Protein AF-A0A943JL89-F1 (afdb_monomer_lite)

Structure (mmCIF, N/CA/C/O backbone):
data_AF-A0A943JL89-F1
#
_entry.id   AF-A0A943JL89-F1
#
loop_
_atom_site.group_PDB
_atom_site.id
_atom_site.type_symbol
_atom_site.label_atom_id
_atom_site.label_alt_id
_atom_site.label_comp_id
_atom_site.label_asym_id
_atom_site.label_entity_id
_atom_site.label_seq_id
_atom_site.pdbx_PDB_ins_code
_atom_site.Cartn_x
_atom_site.Cartn_y
_atom_site.Cartn_z
_atom_site.occupancy
_atom_site.B_iso_or_equiv
_atom_site.auth_seq_id
_atom_site.auth_comp_id
_atom_site.auth_asym_id
_atom_site.auth_atom_id
_atom_site.pdbx_PDB_model_num
ATOM 1 N N . MET A 1 1 ? 61.851 -51.205 -19.081 1.00 58.50 1 MET A N 1
ATOM 2 C CA . MET A 1 1 ? 62.042 -50.022 -18.207 1.00 58.50 1 MET A CA 1
ATOM 3 C C . MET A 1 1 ? 62.290 -50.490 -16.774 1.00 58.50 1 MET A C 1
ATOM 5 O O . MET A 1 1 ? 61.425 -51.172 -16.232 1.00 58.50 1 MET A O 1
ATOM 9 N N . LYS A 1 2 ? 63.474 -50.222 -16.196 1.00 63.75 2 LYS A N 1
ATOM 10 C CA . LYS A 1 2 ? 63.835 -50.669 -14.831 1.00 63.75 2 LYS A CA 1
ATOM 11 C C . LYS A 1 2 ? 62.799 -50.135 -13.830 1.00 63.75 2 LYS A C 1
ATOM 13 O O . LYS A 1 2 ? 62.389 -48.986 -13.968 1.00 63.75 2 LYS A O 1
ATOM 18 N N . ARG A 1 3 ? 62.369 -50.942 -12.846 1.00 61.78 3 ARG A N 1
ATOM 19 C CA . ARG A 1 3 ? 61.332 -50.567 -11.853 1.00 61.78 3 ARG A CA 1
ATOM 20 C C . ARG A 1 3 ? 61.576 -49.180 -11.234 1.00 61.78 3 ARG A C 1
ATOM 22 O O . ARG A 1 3 ? 60.629 -48.414 -11.114 1.00 61.78 3 ARG A O 1
ATOM 29 N N . GLY A 1 4 ? 62.836 -48.817 -10.974 1.00 65.38 4 GLY A N 1
ATOM 30 C CA . GLY A 1 4 ? 63.207 -47.488 -10.468 1.00 65.38 4 GLY A CA 1
ATOM 31 C C . GLY A 1 4 ? 62.879 -46.319 -11.408 1.00 65.38 4 GLY A C 1
ATOM 32 O O . GLY A 1 4 ? 62.466 -45.269 -10.936 1.00 65.38 4 GLY A O 1
ATOM 33 N N . LEU A 1 5 ? 62.962 -46.502 -12.732 1.00 67.81 5 LEU A N 1
ATOM 34 C CA . LEU A 1 5 ? 62.632 -45.444 -13.698 1.00 67.81 5 LEU A CA 1
ATOM 35 C C . LEU A 1 5 ? 61.116 -45.203 -13.786 1.00 67.81 5 LEU A C 1
ATOM 37 O O . LEU A 1 5 ? 60.689 -44.078 -14.004 1.00 67.81 5 LEU A O 1
ATOM 41 N N . LYS A 1 6 ? 60.293 -46.242 -13.575 1.00 65.81 6 LYS A N 1
ATOM 42 C CA . LYS A 1 6 ? 58.827 -46.091 -13.508 1.00 65.81 6 LYS A CA 1
ATOM 43 C C . LYS A 1 6 ? 58.403 -45.307 -12.265 1.00 65.81 6 LYS A C 1
ATOM 45 O O . LYS A 1 6 ? 57.566 -44.422 -12.374 1.00 65.81 6 LYS A O 1
ATOM 50 N N . VAL A 1 7 ? 59.007 -45.608 -11.114 1.00 74.75 7 VAL A N 1
ATOM 51 C CA . VAL A 1 7 ? 58.730 -44.894 -9.857 1.00 74.75 7 VAL A CA 1
ATOM 52 C C . VAL A 1 7 ? 59.161 -43.431 -9.958 1.00 74.75 7 VAL A C 1
ATOM 54 O O . VAL A 1 7 ? 58.398 -42.552 -9.575 1.00 74.75 7 VAL A O 1
ATOM 57 N N . LEU A 1 8 ? 60.327 -43.157 -10.555 1.00 77.75 8 LEU A N 1
ATOM 58 C CA . LEU A 1 8 ? 60.812 -41.790 -10.747 1.00 77.75 8 LEU A CA 1
ATOM 59 C C . LEU A 1 8 ? 59.864 -40.953 -11.620 1.00 77.75 8 LEU A C 1
ATOM 61 O O . LEU A 1 8 ? 59.558 -39.821 -11.265 1.00 77.75 8 LEU A O 1
ATOM 65 N N . ILE A 1 9 ? 59.349 -41.516 -12.720 1.00 80.12 9 ILE A N 1
ATOM 66 C CA . ILE A 1 9 ? 58.394 -40.814 -13.593 1.00 80.12 9 ILE A CA 1
ATOM 67 C C . ILE A 1 9 ? 57.079 -40.527 -12.862 1.00 80.12 9 ILE A C 1
ATOM 69 O O . ILE A 1 9 ? 56.555 -39.426 -12.983 1.00 80.12 9 ILE A O 1
ATOM 73 N N . ILE A 1 10 ? 56.564 -41.474 -12.071 1.00 79.94 10 ILE A N 1
ATOM 74 C CA . ILE A 1 10 ? 55.322 -41.273 -11.307 1.00 79.94 10 ILE A CA 1
ATOM 75 C C . ILE A 1 10 ? 55.481 -40.129 -10.297 1.00 79.94 10 ILE A C 1
ATOM 77 O O . ILE A 1 10 ? 54.619 -39.258 -10.222 1.00 79.94 10 ILE A O 1
ATOM 81 N N . VAL A 1 11 ? 56.602 -40.084 -9.570 1.00 81.69 11 VAL A N 1
ATOM 82 C CA . VAL A 1 11 ? 56.889 -38.996 -8.618 1.00 81.69 11 VAL A CA 1
ATOM 83 C C . VAL A 1 11 ? 56.988 -37.645 -9.333 1.00 81.69 11 VAL A C 1
ATOM 85 O O . VAL A 1 11 ? 56.470 -36.645 -8.840 1.00 81.69 11 VAL A O 1
ATOM 88 N N . LEU A 1 12 ? 57.599 -37.616 -10.518 1.00 84.25 12 LEU A N 1
ATOM 89 C CA . LEU A 1 12 ? 57.770 -36.390 -11.297 1.00 84.25 12 LEU A CA 1
ATOM 90 C C . LEU A 1 12 ? 56.431 -35.860 -11.834 1.00 84.25 12 LEU A C 1
ATOM 92 O O . LEU A 1 12 ? 56.187 -34.659 -11.784 1.00 84.25 12 LEU A O 1
ATOM 96 N N . VAL A 1 13 ? 55.529 -36.749 -12.261 1.00 84.25 13 VAL A N 1
ATOM 97 C CA . VAL A 1 13 ? 54.167 -36.379 -12.680 1.00 84.25 13 VAL A CA 1
ATOM 98 C C . VAL A 1 13 ? 53.364 -35.810 -11.508 1.00 84.25 13 VAL A C 1
ATOM 100 O O . VAL A 1 13 ? 52.712 -34.782 -11.667 1.00 84.25 13 VAL A O 1
ATOM 103 N N . ILE A 1 14 ? 53.453 -36.417 -10.320 1.00 83.75 14 ILE A N 1
ATOM 104 C CA . ILE A 1 14 ? 52.762 -35.917 -9.120 1.00 83.75 14 ILE A CA 1
ATOM 105 C C . ILE A 1 14 ? 53.248 -34.507 -8.754 1.00 83.75 14 ILE A C 1
ATOM 107 O O . ILE A 1 14 ? 52.429 -33.639 -8.457 1.00 83.75 14 ILE A O 1
ATOM 111 N N . LEU A 1 15 ? 54.558 -34.250 -8.833 1.00 83.88 15 LEU A N 1
ATOM 112 C CA . LEU A 1 15 ? 55.123 -32.922 -8.569 1.00 83.88 15 LEU A CA 1
ATOM 113 C C . LEU A 1 15 ? 54.646 -31.865 -9.571 1.00 83.88 15 LEU A C 1
ATOM 115 O O . LEU A 1 15 ? 54.354 -30.740 -9.170 1.00 83.88 15 LEU A O 1
ATOM 119 N N . VAL A 1 16 ? 54.522 -32.220 -10.852 1.00 85.19 16 VAL A N 1
ATOM 120 C CA . VAL A 1 16 ? 53.995 -31.306 -11.879 1.00 85.19 16 VAL A CA 1
ATOM 121 C C . VAL A 1 16 ? 52.523 -30.985 -11.620 1.00 85.19 16 VAL A C 1
ATOM 123 O O . VAL A 1 16 ? 52.141 -29.819 -11.682 1.00 85.19 16 VAL A O 1
ATOM 126 N N . VAL A 1 17 ? 51.705 -31.980 -11.265 1.00 82.38 17 VAL A N 1
ATOM 127 C CA . VAL A 1 17 ? 50.284 -31.764 -10.938 1.00 82.38 17 VAL A CA 1
ATOM 128 C C . VAL A 1 17 ? 50.130 -30.857 -9.712 1.00 82.38 17 VAL A C 1
ATOM 130 O O . VAL A 1 17 ? 49.316 -29.936 -9.733 1.00 82.38 17 VAL A O 1
ATOM 133 N N . LEU A 1 18 ? 50.954 -31.049 -8.678 1.00 80.38 18 LEU A N 1
ATOM 134 C CA . LEU A 1 18 ? 50.988 -30.176 -7.498 1.00 80.38 18 LEU A CA 1
ATOM 135 C C . LEU A 1 18 ? 51.413 -28.742 -7.842 1.00 80.38 18 LEU A C 1
ATOM 137 O O . LEU A 1 18 ? 50.795 -27.795 -7.363 1.00 80.38 18 LEU A O 1
ATOM 141 N N . ALA A 1 19 ? 52.420 -28.564 -8.700 1.00 79.44 19 ALA A N 1
ATOM 142 C CA . ALA A 1 19 ? 52.865 -27.239 -9.129 1.00 79.44 19 ALA A CA 1
ATOM 143 C C . ALA A 1 19 ? 51.783 -26.493 -9.930 1.00 79.44 19 ALA A C 1
ATOM 145 O O . ALA A 1 19 ? 51.569 -25.301 -9.709 1.00 79.44 19 ALA A O 1
ATOM 146 N N . VAL A 1 20 ? 51.064 -27.193 -10.816 1.00 78.62 20 VAL A N 1
ATOM 147 C CA . VAL A 1 20 ? 49.938 -26.622 -11.574 1.00 78.62 20 VAL A CA 1
ATOM 148 C C . VAL A 1 20 ? 48.779 -26.261 -10.645 1.00 78.62 20 VAL A C 1
ATOM 150 O O . VAL A 1 20 ? 48.215 -25.181 -10.785 1.00 78.62 20 VAL A O 1
ATOM 153 N N . ALA A 1 21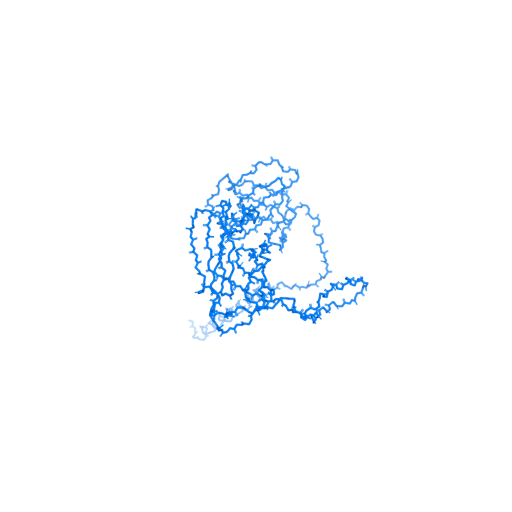 ? 48.460 -27.101 -9.655 1.00 75.12 21 ALA A N 1
ATOM 154 C CA . ALA A 1 21 ? 47.423 -26.798 -8.669 1.00 75.12 21 ALA A CA 1
ATOM 155 C C . ALA A 1 21 ? 47.764 -25.549 -7.834 1.00 75.12 21 ALA A C 1
ATOM 157 O O . ALA A 1 21 ? 46.906 -24.693 -7.646 1.00 75.12 21 ALA A O 1
ATOM 158 N N . ILE A 1 22 ? 49.021 -25.393 -7.399 1.00 76.62 22 ILE A N 1
ATOM 159 C CA . ILE A 1 22 ? 49.480 -24.197 -6.669 1.00 76.62 22 ILE A CA 1
ATOM 160 C C . ILE A 1 22 ? 49.404 -22.946 -7.557 1.00 76.62 22 ILE A C 1
ATOM 162 O O . ILE A 1 22 ? 48.970 -21.891 -7.094 1.00 76.62 22 ILE A O 1
ATOM 166 N N . LEU A 1 23 ? 49.794 -23.051 -8.832 1.00 72.75 23 LEU A N 1
ATOM 167 C CA . LEU A 1 23 ? 49.692 -21.946 -9.789 1.00 72.75 23 LEU A CA 1
ATOM 168 C C . LEU A 1 23 ? 48.239 -21.550 -10.067 1.00 72.75 23 LEU A C 1
ATOM 170 O O . LEU A 1 23 ? 47.957 -20.359 -10.133 1.00 72.75 23 LEU A O 1
ATOM 174 N N . LEU A 1 24 ? 47.323 -22.516 -10.181 1.00 70.75 24 LEU A N 1
ATOM 175 C CA . LEU A 1 24 ? 45.894 -22.251 -10.356 1.00 70.75 24 LEU A CA 1
ATOM 176 C C . LEU A 1 24 ? 45.286 -21.613 -9.109 1.00 70.75 24 LEU A C 1
ATOM 178 O O . LEU A 1 24 ? 44.602 -20.606 -9.240 1.00 70.75 24 LEU A O 1
ATOM 182 N N . VAL A 1 25 ? 45.586 -22.125 -7.909 1.00 71.12 25 VAL A N 1
ATOM 183 C CA . VAL A 1 25 ? 45.139 -21.497 -6.654 1.00 71.12 25 VAL A CA 1
ATOM 184 C C . VAL A 1 25 ? 45.627 -20.059 -6.599 1.00 71.12 25 VAL A C 1
ATOM 186 O O . VAL A 1 25 ? 44.814 -19.180 -6.370 1.00 71.12 25 VAL A O 1
ATOM 189 N N . LYS A 1 26 ? 46.906 -19.799 -6.904 1.00 65.88 26 LYS A N 1
ATOM 190 C CA . LYS A 1 26 ? 47.445 -18.436 -6.946 1.00 65.88 26 LYS A CA 1
ATOM 191 C C . LYS A 1 26 ? 46.770 -17.584 -8.028 1.00 65.88 26 LYS A C 1
ATOM 193 O O . LYS A 1 26 ? 46.459 -16.433 -7.765 1.00 65.88 26 LYS A O 1
ATOM 198 N N . HIS A 1 27 ? 46.503 -18.115 -9.220 1.00 63.34 27 HIS A N 1
ATOM 199 C CA . HIS A 1 27 ? 45.811 -17.370 -10.276 1.00 63.34 27 HIS A CA 1
ATOM 200 C C . HIS A 1 27 ? 44.364 -17.015 -9.890 1.00 63.34 27 HIS A C 1
ATOM 202 O O . HIS A 1 27 ? 43.919 -15.914 -10.191 1.00 63.34 27 HIS A O 1
ATOM 208 N N . PHE A 1 28 ? 43.664 -17.899 -9.170 1.00 55.75 28 PHE A N 1
ATOM 209 C CA . PHE A 1 28 ? 42.301 -17.650 -8.696 1.00 55.75 28 PHE A CA 1
ATOM 210 C C . PHE A 1 28 ? 42.232 -16.817 -7.405 1.00 55.75 28 PHE A C 1
ATOM 212 O O . PHE A 1 28 ? 41.279 -16.064 -7.248 1.00 55.75 28 PHE A O 1
ATOM 219 N N . THR A 1 29 ? 43.225 -16.878 -6.509 1.00 55.38 29 THR A N 1
ATOM 220 C CA . THR A 1 29 ? 43.270 -16.022 -5.304 1.00 5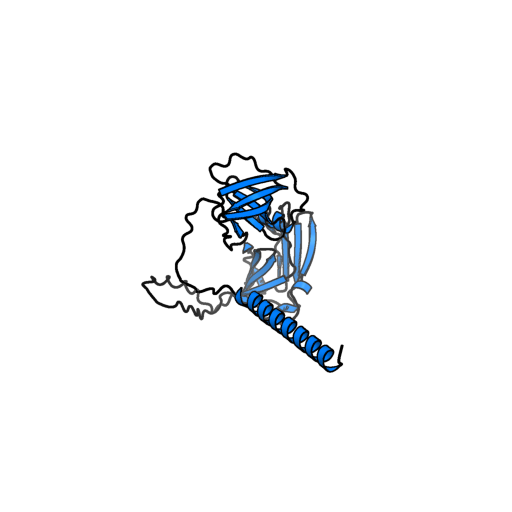5.38 29 THR A CA 1
ATOM 221 C C . THR A 1 29 ? 43.869 -14.640 -5.552 1.00 55.38 29 THR A C 1
ATOM 223 O O . THR A 1 29 ? 43.575 -13.722 -4.800 1.00 55.38 29 THR A O 1
ATOM 226 N N . THR A 1 30 ? 44.647 -14.435 -6.623 1.00 47.44 30 THR A N 1
ATOM 227 C CA . THR A 1 30 ? 45.179 -13.098 -6.984 1.00 47.44 30 THR A CA 1
ATOM 228 C C . THR A 1 30 ? 44.184 -12.263 -7.815 1.00 47.44 30 THR A C 1
ATOM 230 O O . THR A 1 30 ? 44.558 -11.229 -8.355 1.00 47.44 30 THR A O 1
ATOM 233 N N . ASN A 1 31 ? 42.921 -12.697 -7.914 1.00 43.12 31 ASN A N 1
ATOM 234 C CA . ASN A 1 31 ? 41.810 -11.889 -8.430 1.00 43.12 31 ASN A CA 1
ATOM 235 C C . ASN A 1 31 ? 40.912 -11.336 -7.308 1.00 43.12 31 ASN A C 1
ATOM 237 O O . ASN A 1 31 ? 39.838 -10.810 -7.598 1.00 43.12 31 ASN A O 1
ATOM 241 N N . GLU A 1 32 ? 41.339 -11.398 -6.040 1.00 40.53 32 GLU A N 1
ATOM 242 C CA . GLU A 1 32 ? 40.838 -10.424 -5.070 1.00 40.53 32 GLU A CA 1
ATOM 243 C C . GLU A 1 32 ? 41.340 -9.048 -5.505 1.00 40.53 32 GLU A C 1
ATOM 245 O O . GLU A 1 32 ? 42.513 -8.698 -5.371 1.00 40.53 32 GLU A O 1
ATOM 250 N N . VAL A 1 33 ? 40.428 -8.296 -6.117 1.00 38.72 33 VAL A N 1
ATOM 251 C CA . VAL A 1 33 ? 40.570 -6.871 -6.366 1.00 38.72 33 VAL A CA 1
ATOM 252 C C . VAL A 1 33 ? 40.928 -6.232 -5.030 1.00 38.72 33 VAL A C 1
ATOM 254 O O . VAL A 1 33 ? 40.095 -6.154 -4.129 1.00 38.72 33 VAL A O 1
ATOM 257 N N . ASN A 1 34 ? 42.182 -5.798 -4.894 1.00 33.38 34 ASN A N 1
ATOM 258 C CA . ASN A 1 34 ? 42.586 -4.894 -3.830 1.00 33.38 34 ASN A CA 1
ATOM 259 C C . ASN A 1 34 ? 41.742 -3.629 -3.980 1.00 33.38 34 ASN A C 1
ATOM 261 O O . ASN A 1 34 ? 42.059 -2.750 -4.781 1.00 33.38 34 ASN A O 1
ATOM 265 N N . ASN A 1 35 ? 40.649 -3.555 -3.228 1.00 41.81 35 ASN A N 1
ATOM 266 C CA . ASN A 1 35 ? 39.883 -2.338 -3.066 1.00 41.81 35 ASN A CA 1
ATOM 267 C C . ASN A 1 35 ? 40.664 -1.444 -2.095 1.00 41.81 35 ASN A C 1
ATOM 269 O O . ASN A 1 35 ? 40.329 -1.310 -0.918 1.00 41.81 35 ASN A O 1
ATOM 273 N N . GLU A 1 36 ? 41.777 -0.883 -2.575 1.00 35.38 36 GLU A N 1
ATOM 274 C CA . GLU A 1 36 ? 42.327 0.314 -1.960 1.00 35.38 36 GLU A CA 1
ATOM 275 C C . GLU A 1 36 ? 41.291 1.418 -2.170 1.00 35.38 36 GLU A C 1
ATOM 277 O O . GLU A 1 36 ? 41.187 2.008 -3.246 1.00 35.38 36 GLU A O 1
ATOM 282 N N . LEU A 1 37 ? 40.512 1.670 -1.115 1.00 43.34 37 LEU A N 1
ATOM 283 C CA . LEU A 1 37 ? 39.733 2.885 -0.898 1.00 43.34 37 LEU A CA 1
ATOM 284 C C . LEU A 1 37 ? 40.687 4.088 -0.911 1.00 43.34 37 LEU A C 1
ATOM 286 O O . LEU A 1 37 ? 41.036 4.669 0.115 1.00 43.34 37 LEU A O 1
ATOM 290 N N . THR A 1 38 ? 41.128 4.464 -2.105 1.00 37.75 38 THR A N 1
ATOM 291 C CA . THR A 1 38 ? 41.592 5.811 -2.384 1.00 37.75 38 THR A CA 1
ATOM 292 C C . THR A 1 38 ? 40.332 6.647 -2.524 1.00 37.75 38 THR A C 1
ATOM 294 O O . THR A 1 38 ? 39.563 6.502 -3.470 1.00 37.75 38 THR A O 1
ATOM 297 N N . GLY A 1 39 ? 40.070 7.470 -1.510 1.00 38.22 39 GLY A N 1
ATOM 298 C CA . GLY A 1 39 ? 38.984 8.445 -1.485 1.00 38.22 39 GLY A CA 1
ATOM 299 C C . GLY A 1 39 ? 39.196 9.555 -2.513 1.00 38.22 39 GLY A C 1
ATOM 300 O O . GLY A 1 39 ? 39.343 10.715 -2.148 1.00 38.22 39 GLY A O 1
ATOM 301 N N . ASN A 1 40 ? 39.206 9.191 -3.791 1.00 33.41 40 ASN A N 1
ATOM 302 C CA . ASN A 1 40 ? 38.943 10.089 -4.893 1.00 33.41 40 ASN A CA 1
ATOM 303 C C . ASN A 1 40 ? 37.524 9.777 -5.355 1.00 33.41 40 ASN A C 1
ATOM 305 O O . ASN A 1 40 ? 37.280 8.754 -5.989 1.00 33.41 40 ASN A O 1
ATOM 309 N N . SER A 1 41 ? 36.582 10.662 -5.040 1.00 38.62 41 SER A N 1
ATOM 310 C CA . SER A 1 41 ? 35.306 10.713 -5.742 1.00 38.62 41 SER A CA 1
ATOM 311 C C . SER A 1 41 ? 35.605 11.036 -7.204 1.00 38.62 41 SER A C 1
ATOM 313 O O . SER A 1 41 ? 35.769 12.199 -7.577 1.00 38.62 41 SER A O 1
ATOM 315 N N . ILE A 1 42 ? 35.754 9.997 -8.024 1.00 39.94 42 ILE A N 1
ATOM 316 C CA . ILE A 1 42 ? 35.781 10.140 -9.472 1.00 39.94 42 ILE A CA 1
ATOM 317 C C . ILE A 1 42 ? 34.357 10.545 -9.855 1.00 39.94 42 ILE A C 1
ATOM 319 O O . ILE A 1 42 ? 33.453 9.716 -9.910 1.00 39.94 42 ILE A O 1
ATOM 323 N N . SER A 1 43 ? 34.148 11.848 -10.046 1.00 41.62 43 SER A N 1
ATOM 324 C CA . SER A 1 43 ? 32.975 12.351 -10.752 1.00 41.62 43 SER A CA 1
ATOM 325 C C . SER A 1 43 ? 33.076 11.845 -12.185 1.00 41.62 43 SER A C 1
ATOM 327 O O . SER A 1 43 ? 33.889 12.338 -12.969 1.00 41.62 43 SER A O 1
ATOM 329 N N . TYR A 1 44 ? 32.304 10.815 -12.520 1.00 45.22 44 TYR A N 1
ATOM 330 C CA . TYR A 1 44 ? 32.130 10.400 -13.903 1.00 45.22 44 TYR A CA 1
ATOM 331 C C . TYR A 1 44 ? 31.153 11.376 -14.566 1.00 45.22 44 TYR A C 1
ATOM 333 O O . TYR A 1 44 ? 29.954 11.123 -14.664 1.00 45.22 44 TYR A O 1
ATOM 341 N N . ASP A 1 45 ? 31.674 12.504 -15.045 1.00 45.56 45 ASP A N 1
ATOM 342 C CA . ASP A 1 45 ? 31.003 13.377 -16.022 1.00 45.56 45 ASP A CA 1
ATOM 343 C C . ASP A 1 45 ? 31.052 12.791 -17.445 1.00 45.56 45 ASP A C 1
ATOM 345 O O . ASP A 1 45 ? 31.022 13.514 -18.438 1.00 45.56 45 ASP A O 1
ATOM 349 N N . ASN A 1 46 ? 31.120 11.464 -17.567 1.00 47.59 46 ASN A N 1
ATOM 350 C CA . ASN A 1 46 ? 31.012 10.811 -18.861 1.00 47.59 46 ASN A CA 1
ATOM 351 C C . ASN A 1 46 ? 29.537 10.795 -19.269 1.00 47.59 46 ASN A C 1
ATOM 353 O O . ASN A 1 46 ? 28.713 10.148 -18.627 1.00 47.59 46 ASN A O 1
ATOM 357 N N . ALA A 1 47 ? 29.229 11.521 -20.342 1.00 55.75 47 ALA A N 1
ATOM 358 C CA . ALA A 1 47 ? 27.950 11.460 -21.046 1.00 55.75 47 ALA A CA 1
ATOM 359 C C . ALA A 1 47 ? 27.758 10.132 -21.812 1.00 55.75 47 ALA A C 1
ATOM 361 O O . ALA A 1 47 ? 26.667 9.847 -22.297 1.00 55.75 47 ALA A O 1
ATOM 362 N N . ASP A 1 48 ? 28.810 9.315 -21.913 1.00 64.62 48 ASP A N 1
ATOM 363 C CA . ASP A 1 48 ? 28.789 8.042 -22.624 1.00 64.62 48 ASP A CA 1
ATOM 364 C C . ASP A 1 48 ? 28.284 6.911 -21.719 1.00 64.62 48 ASP A C 1
ATOM 366 O O . ASP A 1 48 ? 28.744 6.746 -20.585 1.00 64.62 48 ASP A O 1
ATOM 370 N N . ALA A 1 49 ? 27.362 6.092 -22.235 1.00 74.19 49 ALA A N 1
ATOM 371 C CA . ALA A 1 49 ? 26.937 4.883 -21.539 1.00 74.19 49 ALA A CA 1
ATOM 372 C C . ALA A 1 49 ? 28.091 3.889 -21.411 1.00 74.19 49 ALA A C 1
ATOM 374 O O . ALA A 1 49 ? 28.794 3.597 -22.379 1.00 74.19 49 ALA A O 1
ATOM 375 N N . ILE A 1 50 ? 28.225 3.315 -20.219 1.00 88.00 50 ILE A N 1
ATOM 376 C CA . ILE A 1 50 ? 29.208 2.264 -19.934 1.00 88.00 50 ILE A CA 1
ATOM 377 C C . ILE A 1 50 ? 28.546 0.942 -19.534 1.00 88.00 50 ILE A C 1
ATOM 379 O O . ILE A 1 50 ? 29.234 -0.071 -19.415 1.00 88.00 50 ILE A O 1
ATOM 383 N N . ALA A 1 51 ? 27.223 0.942 -19.353 1.00 93.25 51 ALA A N 1
ATOM 384 C CA . ALA A 1 51 ? 26.426 -0.230 -19.027 1.00 93.25 51 ALA A CA 1
ATOM 385 C C . ALA A 1 51 ? 25.094 -0.226 -19.784 1.00 93.25 51 ALA A C 1
ATOM 387 O O . ALA A 1 51 ? 24.607 0.815 -20.237 1.00 93.25 51 ALA A O 1
ATOM 388 N N . THR A 1 52 ? 24.506 -1.416 -19.901 1.00 96.31 52 THR A N 1
ATOM 389 C CA . THR A 1 52 ? 23.186 -1.616 -20.497 1.00 96.31 52 THR A CA 1
ATOM 390 C C . THR A 1 52 ? 22.365 -2.602 -19.688 1.00 96.31 52 THR A C 1
ATOM 392 O O . THR A 1 52 ? 22.926 -3.582 -19.197 1.00 96.31 52 THR A O 1
ATOM 395 N N . MET A 1 53 ? 21.052 -2.396 -19.626 1.00 97.19 53 MET A N 1
ATOM 396 C CA . MET A 1 53 ? 20.112 -3.348 -19.033 1.00 97.19 53 MET A CA 1
ATOM 397 C C . MET A 1 53 ? 18.877 -3.502 -19.922 1.00 97.19 53 MET A C 1
ATOM 399 O O . MET A 1 53 ? 18.335 -2.506 -20.404 1.00 97.19 53 MET A O 1
ATOM 403 N N . ASP A 1 54 ? 18.452 -4.747 -20.140 1.00 98.00 54 ASP A N 1
ATOM 404 C CA . ASP A 1 54 ? 17.207 -5.055 -20.841 1.00 98.00 54 ASP A CA 1
ATOM 405 C C . ASP A 1 54 ? 16.065 -5.070 -19.824 1.00 98.00 54 ASP A C 1
ATOM 407 O O . ASP A 1 54 ? 16.117 -5.772 -18.813 1.00 98.00 54 ASP A O 1
ATOM 411 N N . VAL A 1 55 ? 15.031 -4.286 -20.095 1.00 98.38 55 VAL A N 1
ATOM 412 C CA . VAL A 1 55 ? 13.907 -4.064 -19.185 1.00 98.38 55 VAL A CA 1
ATOM 413 C C . VAL A 1 55 ? 12.586 -4.134 -19.941 1.00 98.38 55 VAL A C 1
ATOM 415 O O . VAL A 1 55 ? 12.549 -4.039 -21.171 1.00 98.38 55 VAL A O 1
ATOM 418 N N . VAL A 1 56 ? 11.490 -4.293 -19.204 1.00 98.56 56 VAL A N 1
ATOM 419 C CA . VAL A 1 56 ? 10.128 -4.257 -19.750 1.00 98.56 56 VAL A CA 1
ATOM 420 C C . VAL A 1 56 ? 9.385 -3.062 -19.185 1.00 98.56 56 VAL A C 1
ATOM 422 O O . VAL A 1 56 ? 9.376 -2.850 -17.973 1.00 98.56 56 VAL A O 1
ATOM 425 N N . ILE A 1 57 ? 8.758 -2.279 -20.062 1.00 98.44 57 ILE A N 1
ATOM 426 C CA . ILE A 1 57 ? 8.008 -1.086 -19.668 1.00 98.44 57 ILE A CA 1
ATOM 427 C C . ILE A 1 57 ? 6.721 -1.494 -18.956 1.00 98.44 57 ILE A C 1
ATOM 429 O O . ILE A 1 57 ? 5.854 -2.140 -19.548 1.00 98.44 57 ILE A O 1
ATOM 433 N N . VAL A 1 58 ? 6.566 -1.058 -17.708 1.00 97.81 58 VAL A N 1
ATOM 434 C CA . VAL A 1 58 ? 5.331 -1.229 -16.939 1.00 97.81 58 VAL A CA 1
ATOM 435 C C . VAL A 1 58 ? 4.423 -0.020 -17.080 1.00 97.81 58 VAL A C 1
ATOM 437 O O . VAL A 1 58 ? 3.243 -0.201 -17.364 1.00 97.81 58 VAL A O 1
ATOM 440 N N . ARG A 1 59 ? 4.964 1.193 -16.919 1.00 97.25 59 ARG A N 1
ATOM 441 C CA . ARG A 1 59 ? 4.233 2.457 -17.075 1.00 97.25 59 ARG A CA 1
ATOM 442 C C . ARG A 1 59 ? 5.072 3.454 -17.867 1.00 97.25 59 ARG A C 1
ATOM 444 O O . ARG A 1 59 ? 6.291 3.506 -17.720 1.00 97.25 59 ARG A O 1
ATOM 451 N N . VAL A 1 60 ? 4.397 4.233 -18.703 1.00 97.12 60 VAL A N 1
ATOM 452 C CA . VAL A 1 60 ? 4.989 5.332 -19.471 1.00 97.12 60 VAL A CA 1
ATOM 453 C C . VAL A 1 60 ? 4.515 6.640 -18.851 1.00 97.12 60 VAL A C 1
ATOM 455 O O . VAL A 1 60 ? 3.309 6.870 -18.774 1.00 97.12 60 VAL A O 1
ATOM 458 N N . ASP A 1 61 ? 5.457 7.468 -18.417 1.00 95.50 61 ASP A N 1
ATOM 459 C CA . ASP A 1 61 ? 5.234 8.853 -18.013 1.00 95.50 61 ASP A CA 1
ATOM 460 C C . ASP A 1 61 ? 5.918 9.795 -19.019 1.00 95.50 61 ASP A C 1
ATOM 462 O O . ASP A 1 61 ? 6.724 9.367 -19.846 1.00 95.50 61 ASP A O 1
ATOM 466 N N . ASP A 1 62 ? 5.617 11.094 -18.946 1.00 93.69 62 ASP A N 1
ATOM 467 C CA . ASP A 1 62 ? 6.111 12.080 -19.921 1.00 93.69 62 ASP A CA 1
ATOM 468 C C . ASP A 1 62 ? 7.645 12.198 -19.953 1.00 93.69 62 ASP A C 1
ATOM 470 O O . ASP A 1 62 ? 8.222 12.520 -20.987 1.00 93.69 62 ASP A O 1
ATOM 474 N N . THR A 1 63 ? 8.312 11.979 -18.815 1.00 95.81 63 THR A N 1
ATOM 475 C CA . THR A 1 63 ? 9.762 12.206 -18.654 1.00 95.81 63 THR A CA 1
ATOM 476 C C . THR A 1 63 ? 10.533 10.971 -18.201 1.00 95.81 63 THR A C 1
ATOM 478 O O . THR A 1 63 ? 11.757 11.015 -18.072 1.00 95.81 63 THR A O 1
ATOM 481 N N . TYR A 1 64 ? 9.849 9.861 -17.932 1.00 96.38 64 TYR A N 1
ATOM 482 C CA . TYR A 1 64 ? 10.477 8.625 -17.485 1.00 96.38 64 TYR A CA 1
ATOM 483 C C . TYR A 1 64 ? 9.600 7.408 -17.780 1.00 96.38 64 TYR A C 1
ATOM 485 O O . TYR A 1 64 ? 8.405 7.506 -18.042 1.00 96.38 64 TYR A O 1
ATOM 493 N N . LEU A 1 65 ? 10.220 6.238 -17.706 1.00 98.12 65 LEU A N 1
ATOM 494 C CA . LEU A 1 65 ? 9.577 4.938 -17.778 1.00 98.12 65 LEU A CA 1
ATOM 495 C C . LEU A 1 65 ? 9.714 4.257 -16.421 1.00 98.12 65 LEU A C 1
ATOM 497 O O . LEU A 1 65 ? 10.806 4.236 -15.849 1.00 98.12 65 LEU A O 1
ATOM 501 N N . GLU A 1 66 ? 8.630 3.670 -15.931 1.00 98.00 66 GLU A N 1
ATOM 502 C CA . GLU A 1 66 ? 8.690 2.702 -14.837 1.00 98.00 66 GLU A CA 1
ATOM 503 C C . GLU A 1 66 ? 8.781 1.310 -15.461 1.00 98.00 66 GLU A C 1
ATOM 505 O O . GLU A 1 66 ? 7.946 0.917 -16.285 1.00 98.00 66 GLU A O 1
ATOM 510 N N . VAL A 1 67 ? 9.833 0.580 -15.115 1.00 98.06 67 VAL A N 1
ATOM 511 C CA . VAL A 1 67 ? 10.248 -0.646 -15.793 1.00 98.06 67 VAL A CA 1
ATOM 512 C C . VAL A 1 67 ? 10.542 -1.754 -14.789 1.00 98.06 67 VAL A C 1
ATOM 514 O O . VAL A 1 67 ? 10.811 -1.500 -13.616 1.00 98.06 67 VAL A O 1
ATOM 517 N N . ILE A 1 68 ? 10.516 -2.993 -15.264 1.00 98.06 68 ILE A N 1
ATOM 518 C CA . ILE A 1 68 ? 11.036 -4.154 -14.537 1.00 98.06 68 ILE A CA 1
ATOM 519 C C . ILE A 1 68 ? 12.271 -4.696 -15.236 1.00 98.06 68 ILE A C 1
ATOM 521 O O . ILE A 1 68 ? 12.340 -4.705 -16.470 1.00 98.06 68 ILE A O 1
ATOM 525 N N . ASN A 1 69 ? 13.230 -5.182 -14.458 1.00 95.56 69 ASN A N 1
ATOM 526 C CA . ASN A 1 69 ? 14.352 -5.930 -14.998 1.00 95.56 69 ASN A CA 1
ATOM 527 C C . ASN A 1 69 ? 13.834 -7.213 -15.667 1.00 95.56 69 ASN A C 1
ATOM 529 O O . ASN A 1 69 ? 13.028 -7.956 -15.107 1.00 95.56 69 ASN A O 1
ATOM 533 N N . LYS A 1 70 ? 14.286 -7.476 -16.892 1.00 94.69 70 LYS A N 1
ATOM 534 C CA . LYS A 1 70 ? 13.873 -8.660 -17.646 1.00 94.69 70 LYS A CA 1
ATOM 535 C C . LYS A 1 70 ? 14.328 -9.967 -16.988 1.00 94.69 70 LYS A C 1
ATOM 537 O O . LYS A 1 70 ? 13.612 -10.965 -17.075 1.00 94.69 70 LYS A O 1
ATOM 542 N N . ASP A 1 71 ? 15.498 -9.955 -16.352 1.00 93.06 71 ASP A N 1
ATOM 543 C CA . ASP A 1 71 ? 16.094 -11.137 -15.722 1.00 93.06 71 ASP A CA 1
ATOM 544 C C . ASP A 1 71 ? 15.571 -11.363 -14.290 1.00 93.06 71 ASP A C 1
ATOM 546 O O . ASP A 1 71 ? 15.525 -12.504 -13.827 1.00 93.06 71 ASP A O 1
ATOM 550 N N . ASP A 1 72 ? 15.122 -10.298 -13.615 1.00 93.56 72 ASP A N 1
ATOM 551 C CA . ASP A 1 72 ? 14.403 -10.356 -12.336 1.00 93.56 72 ASP A CA 1
ATOM 552 C C . ASP A 1 72 ? 13.177 -9.425 -12.362 1.00 93.56 72 ASP A C 1
ATOM 554 O O . ASP A 1 72 ? 13.266 -8.261 -11.978 1.00 93.56 72 ASP A O 1
ATOM 558 N N . PRO A 1 73 ? 12.001 -9.922 -12.783 1.00 90.69 73 PRO A N 1
ATOM 559 C CA . PRO A 1 73 ? 10.788 -9.112 -12.898 1.00 90.69 73 PRO A CA 1
ATOM 560 C C . PRO A 1 73 ? 10.316 -8.429 -11.605 1.00 90.69 73 PRO A C 1
ATOM 562 O O . PRO A 1 73 ? 9.465 -7.543 -11.671 1.00 90.69 73 PRO A O 1
ATOM 565 N N . ASN A 1 74 ? 10.808 -8.842 -10.429 1.00 89.50 74 ASN A N 1
ATOM 566 C CA . ASN A 1 74 ? 10.478 -8.181 -9.161 1.00 89.50 74 ASN A CA 1
ATOM 567 C C . ASN A 1 74 ? 11.336 -6.937 -8.896 1.00 89.50 74 ASN A C 1
ATOM 569 O O . ASN A 1 74 ? 11.001 -6.149 -8.009 1.00 89.50 74 ASN A O 1
ATOM 573 N N . ASP A 1 75 ? 12.429 -6.780 -9.636 1.00 92.81 75 ASP A N 1
ATOM 574 C CA . ASP A 1 75 ? 13.324 -5.638 -9.569 1.00 92.81 75 ASP A CA 1
ATOM 575 C C . ASP A 1 75 ? 12.754 -4.500 -10.426 1.00 92.81 75 ASP A C 1
ATOM 577 O O . ASP A 1 75 ? 12.739 -4.548 -11.660 1.00 92.81 75 ASP A O 1
ATOM 581 N N . VAL A 1 76 ? 12.196 -3.505 -9.736 1.00 95.00 76 VAL A N 1
ATOM 582 C CA . VAL A 1 76 ? 11.471 -2.367 -10.310 1.00 95.00 76 VAL A CA 1
ATOM 583 C C . VAL A 1 76 ? 12.352 -1.127 -10.317 1.00 95.00 76 VAL A C 1
ATOM 585 O O . VAL A 1 76 ? 12.957 -0.762 -9.305 1.00 95.00 76 VAL A O 1
ATOM 588 N N . MET A 1 77 ? 12.391 -0.443 -11.456 1.00 95.81 77 MET A N 1
ATOM 589 C CA . MET A 1 77 ? 13.255 0.712 -11.652 1.00 95.81 77 MET A CA 1
ATOM 590 C C . MET A 1 77 ? 12.579 1.811 -12.460 1.00 95.81 77 MET A C 1
ATOM 592 O O . MET A 1 77 ? 11.681 1.564 -13.258 1.00 95.81 77 MET A O 1
ATOM 596 N N . ARG A 1 78 ? 13.110 3.020 -12.323 1.00 97.19 78 ARG A N 1
ATOM 597 C CA . ARG A 1 78 ? 12.818 4.172 -13.160 1.00 97.19 78 ARG A CA 1
ATOM 598 C C . ARG A 1 78 ? 13.956 4.435 -14.136 1.00 97.19 78 ARG A C 1
ATOM 600 O O . ARG A 1 78 ? 15.109 4.577 -13.724 1.00 97.19 78 ARG A O 1
ATOM 607 N N . ALA A 1 79 ? 13.623 4.598 -15.411 1.00 97.25 79 ALA A N 1
ATOM 608 C CA . ALA A 1 79 ? 14.530 5.093 -16.442 1.00 97.25 79 ALA A CA 1
ATOM 609 C C . ALA A 1 79 ? 14.060 6.471 -16.923 1.00 97.25 79 ALA A C 1
ATOM 611 O O . ALA A 1 79 ? 12.986 6.581 -17.507 1.00 97.25 79 ALA A O 1
ATOM 612 N N . ASN A 1 80 ? 14.847 7.523 -16.685 1.00 96.75 80 ASN A N 1
ATOM 613 C CA . ASN A 1 80 ? 14.536 8.844 -17.240 1.00 96.75 80 ASN A CA 1
ATOM 614 C C . ASN A 1 80 ? 14.686 8.817 -18.765 1.00 96.75 80 ASN A C 1
ATOM 616 O O . ASN A 1 80 ? 15.654 8.253 -19.278 1.00 96.75 80 ASN A O 1
ATOM 620 N N . ILE A 1 81 ? 13.740 9.430 -19.471 1.00 97.12 81 ILE A N 1
ATOM 621 C CA . ILE A 1 81 ? 13.780 9.567 -20.926 1.00 97.12 81 ILE A CA 1
ATOM 622 C C . ILE A 1 81 ? 14.745 10.720 -21.256 1.00 97.12 81 ILE A C 1
ATOM 624 O O . ILE A 1 81 ? 14.558 11.813 -20.717 1.00 97.12 81 ILE A O 1
ATOM 628 N N . PRO A 1 82 ? 15.788 10.503 -22.081 1.00 94.12 82 PRO A N 1
ATOM 629 C CA . PRO A 1 82 ? 16.670 11.584 -22.520 1.00 94.12 82 PRO A CA 1
ATOM 630 C C . PRO A 1 82 ? 15.900 12.693 -23.252 1.00 94.12 82 PRO A C 1
ATOM 632 O O . PRO A 1 82 ? 14.985 12.405 -24.017 1.00 94.12 82 PRO A O 1
ATOM 635 N N . ASP A 1 83 ? 16.290 13.958 -23.062 1.00 91.44 83 ASP A N 1
ATOM 636 C CA . ASP A 1 83 ? 15.584 15.119 -23.639 1.00 91.44 83 ASP A CA 1
ATOM 637 C C . ASP A 1 83 ? 15.523 15.107 -25.182 1.00 91.44 83 ASP A C 1
ATOM 639 O O . ASP A 1 83 ? 14.650 15.737 -25.780 1.00 91.44 83 ASP A O 1
ATOM 643 N N . ASP A 1 84 ? 16.473 14.436 -25.839 1.00 90.12 84 ASP A N 1
ATOM 644 C CA . ASP A 1 84 ? 16.556 14.285 -27.294 1.00 90.12 84 ASP A CA 1
ATOM 645 C C . ASP A 1 84 ? 15.889 13.003 -27.824 1.00 90.12 84 ASP A C 1
ATOM 647 O O . ASP A 1 84 ? 15.896 12.759 -29.035 1.00 90.12 84 ASP A O 1
ATOM 651 N N . ASP A 1 85 ? 15.289 12.198 -26.944 1.00 91.69 85 ASP A N 1
ATOM 652 C CA . ASP A 1 85 ? 14.534 11.007 -27.314 1.00 91.69 85 ASP A CA 1
ATOM 653 C C . ASP A 1 85 ? 13.177 11.394 -27.927 1.00 91.69 85 ASP A C 1
ATOM 655 O O . ASP A 1 85 ? 12.393 12.157 -27.364 1.00 91.69 85 ASP A O 1
ATOM 659 N N . ILE A 1 86 ? 12.903 10.859 -29.117 1.00 92.00 86 ILE A N 1
ATOM 660 C CA . ILE A 1 86 ? 11.677 11.110 -29.890 1.00 92.00 86 ILE A CA 1
ATOM 661 C C . ILE A 1 86 ? 10.791 9.864 -30.009 1.00 92.00 86 ILE A C 1
ATOM 663 O O . ILE A 1 86 ? 9.836 9.862 -30.789 1.00 92.00 86 ILE A O 1
ATOM 667 N N . ASN A 1 87 ? 11.134 8.777 -29.316 1.00 92.38 87 ASN A N 1
ATOM 668 C CA . ASN A 1 87 ? 10.395 7.526 -29.397 1.00 92.38 87 ASN A CA 1
ATOM 669 C C . ASN A 1 87 ? 9.053 7.622 -28.662 1.00 92.38 87 ASN A C 1
ATOM 671 O O . ASN A 1 87 ? 8.939 8.196 -27.582 1.00 92.38 87 ASN A O 1
ATOM 675 N N . GLU A 1 88 ? 8.034 6.975 -29.227 1.00 94.75 88 GLU A N 1
ATOM 676 C CA . GLU A 1 88 ? 6.748 6.775 -28.560 1.00 94.75 88 GLU A CA 1
ATOM 677 C C . GLU A 1 88 ? 6.745 5.425 -27.837 1.00 94.75 88 GLU A C 1
ATOM 679 O O . GLU A 1 88 ? 6.557 4.367 -28.449 1.00 94.75 88 GLU A O 1
ATOM 684 N N . TYR A 1 89 ? 6.949 5.469 -26.523 1.00 97.94 89 TYR A N 1
ATOM 685 C CA . TYR A 1 89 ? 6.948 4.282 -25.676 1.00 97.94 89 TYR A CA 1
ATOM 686 C C . TYR A 1 89 ? 5.537 3.783 -25.362 1.00 97.94 89 TYR A C 1
ATOM 688 O O . TYR A 1 89 ? 4.576 4.548 -25.255 1.00 97.94 89 TYR A O 1
ATOM 696 N N . LYS A 1 90 ? 5.414 2.467 -25.188 1.00 97.50 90 LYS A N 1
ATOM 697 C CA . LYS A 1 90 ? 4.177 1.772 -24.825 1.00 97.50 90 LYS A CA 1
ATOM 698 C C . LYS A 1 90 ? 4.450 0.759 -23.725 1.00 97.50 90 LYS A C 1
ATOM 700 O O . LYS A 1 90 ? 5.517 0.152 -23.661 1.00 97.50 90 LYS A O 1
ATOM 705 N N . GLN A 1 91 ? 3.440 0.541 -22.889 1.00 96.88 91 GLN A N 1
ATOM 706 C CA . GLN A 1 91 ? 3.448 -0.545 -21.917 1.00 96.88 91 GLN A CA 1
ATOM 707 C C . GLN A 1 91 ? 3.724 -1.891 -22.606 1.00 96.88 91 GLN A C 1
ATOM 709 O O . GLN A 1 91 ? 3.269 -2.140 -23.723 1.00 96.88 91 GLN A O 1
ATOM 714 N N . ASN A 1 92 ? 4.444 -2.760 -21.901 1.00 97.38 92 ASN A N 1
ATOM 715 C CA . ASN A 1 92 ? 4.847 -4.100 -22.313 1.00 97.38 92 ASN A CA 1
ATOM 716 C C . ASN A 1 92 ? 5.877 -4.176 -23.454 1.00 97.38 92 ASN A C 1
ATOM 718 O O . ASN A 1 92 ? 6.115 -5.263 -23.980 1.00 97.38 92 ASN A O 1
ATOM 722 N N . GLN A 1 93 ? 6.518 -3.069 -23.837 1.00 98.31 93 GLN A N 1
ATOM 723 C CA . GLN A 1 93 ? 7.680 -3.118 -24.730 1.00 98.31 93 GLN A CA 1
ATOM 724 C C . GLN A 1 93 ? 8.928 -3.614 -23.990 1.00 98.31 93 GLN A C 1
ATOM 726 O O . GLN A 1 93 ? 9.139 -3.274 -22.825 1.00 98.31 93 GLN A O 1
ATOM 731 N N . GLU A 1 94 ? 9.780 -4.373 -24.686 1.00 98.25 94 GLU A N 1
ATOM 732 C CA . GLU A 1 94 ? 11.147 -4.652 -24.229 1.00 98.25 94 GLU A CA 1
ATOM 733 C C . GLU A 1 94 ? 12.062 -3.545 -24.737 1.00 98.25 94 GLU A C 1
ATOM 735 O O . GLU A 1 94 ? 12.116 -3.296 -25.947 1.00 98.25 94 GLU A O 1
ATOM 740 N N . VAL A 1 95 ? 12.811 -2.916 -23.837 1.00 98.19 95 VAL A N 1
ATOM 741 C CA . VAL A 1 95 ? 13.770 -1.866 -24.184 1.00 98.19 95 VAL A CA 1
ATOM 742 C C . VAL A 1 95 ? 15.132 -2.136 -23.558 1.00 98.19 95 VAL A C 1
ATOM 744 O O . VAL A 1 95 ? 15.236 -2.776 -22.514 1.00 98.19 95 VAL A O 1
ATOM 747 N N . ARG A 1 96 ? 16.189 -1.635 -24.194 1.00 98.19 96 ARG A N 1
ATOM 748 C CA . ARG A 1 96 ? 17.537 -1.578 -23.635 1.00 98.19 96 ARG A CA 1
ATOM 749 C C . ARG A 1 96 ? 17.821 -0.170 -23.151 1.00 98.19 96 ARG A C 1
ATOM 751 O O . ARG A 1 96 ? 17.821 0.767 -23.948 1.00 98.19 96 ARG A O 1
ATOM 758 N N . VAL A 1 97 ? 18.108 -0.037 -21.865 1.00 97.69 97 VAL A N 1
ATOM 759 C CA . VAL A 1 97 ? 18.528 1.223 -21.248 1.00 97.69 97 VAL A CA 1
ATOM 760 C C . VAL A 1 97 ? 20.048 1.294 -21.273 1.00 97.69 97 VAL A C 1
ATOM 762 O O . VAL A 1 97 ? 20.714 0.377 -20.799 1.00 97.69 97 VAL A O 1
ATOM 765 N N . TYR A 1 98 ? 20.595 2.377 -21.818 1.00 96.38 98 TYR A N 1
ATOM 766 C CA . TYR A 1 98 ? 22.019 2.700 -21.825 1.00 96.38 98 TYR A CA 1
ATOM 767 C C . TYR A 1 98 ? 22.287 3.758 -20.754 1.00 96.38 98 TYR A C 1
ATOM 769 O O . TYR A 1 98 ? 21.702 4.840 -20.794 1.00 96.38 98 TYR A O 1
ATOM 777 N N . TYR A 1 99 ? 23.156 3.450 -19.791 1.00 94.31 99 TYR A N 1
ATOM 778 C CA . TYR A 1 99 ? 23.365 4.288 -18.606 1.00 94.31 99 TYR A CA 1
ATOM 779 C C . TYR A 1 99 ? 24.827 4.272 -18.138 1.00 94.31 99 TYR A C 1
ATOM 781 O O . TYR A 1 99 ? 25.666 3.519 -18.652 1.00 94.31 99 TYR A O 1
ATOM 789 N N . ASN A 1 100 ? 25.162 5.115 -17.161 1.00 92.69 100 ASN A N 1
ATOM 790 C CA . ASN A 1 100 ? 26.534 5.281 -16.668 1.00 92.69 100 ASN A CA 1
ATOM 791 C C . ASN A 1 100 ? 27.012 4.164 -15.714 1.00 92.69 100 ASN A C 1
ATOM 793 O O . ASN A 1 100 ? 28.047 4.315 -15.069 1.00 92.69 100 ASN A O 1
ATOM 797 N N . GLY A 1 101 ? 26.271 3.060 -15.595 1.00 90.75 101 GLY A N 1
ATOM 798 C CA . GLY A 1 101 ? 26.601 1.947 -14.703 1.00 90.75 101 GLY A CA 1
ATOM 799 C C . GLY A 1 101 ? 26.176 2.134 -13.245 1.00 90.75 101 GLY A C 1
ATOM 800 O O . GLY A 1 101 ? 26.321 1.189 -12.473 1.00 90.75 101 GLY A O 1
ATOM 801 N N . MET A 1 102 ? 25.621 3.288 -12.862 1.00 91.31 102 MET A N 1
ATOM 802 C CA . MET A 1 102 ? 25.111 3.527 -11.510 1.00 91.31 102 MET A CA 1
ATOM 803 C C . MET A 1 102 ? 23.587 3.366 -11.445 1.00 91.31 102 MET A C 1
ATOM 805 O O . MET A 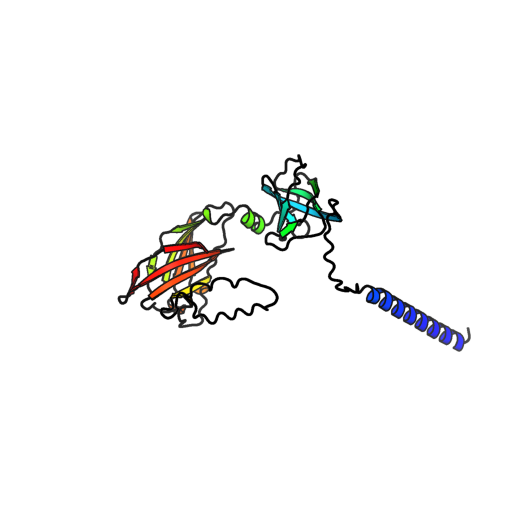1 102 ? 22.853 3.797 -12.335 1.00 91.31 102 MET A O 1
ATOM 809 N N . ILE A 1 103 ? 23.116 2.741 -10.366 1.00 92.12 103 ILE A N 1
ATOM 810 C CA . ILE A 1 103 ? 21.701 2.663 -9.997 1.00 92.12 103 ILE A CA 1
ATOM 811 C C . ILE A 1 103 ? 21.562 3.378 -8.656 1.00 92.12 103 ILE A C 1
ATOM 813 O O . ILE A 1 103 ? 22.252 3.037 -7.697 1.00 92.12 103 ILE A O 1
ATOM 817 N N . ASN A 1 104 ? 20.687 4.380 -8.585 1.00 89.44 104 ASN A N 1
ATOM 818 C CA . ASN A 1 104 ? 20.361 5.028 -7.321 1.00 89.44 104 ASN A CA 1
ATOM 819 C C . ASN A 1 104 ? 19.445 4.105 -6.516 1.00 89.44 104 ASN A C 1
ATOM 821 O O . ASN A 1 104 ? 18.337 3.785 -6.952 1.00 89.44 104 ASN A O 1
ATOM 825 N N . GLU A 1 105 ? 19.909 3.717 -5.330 1.00 82.62 105 GLU A N 1
ATOM 826 C CA . GLU A 1 105 ? 19.216 2.823 -4.397 1.00 82.62 105 GLU A CA 1
ATOM 827 C C . GLU A 1 105 ? 18.091 3.554 -3.635 1.00 82.62 105 GLU A C 1
ATOM 829 O O . GLU A 1 105 ? 18.114 3.703 -2.414 1.00 82.62 105 GLU A O 1
ATOM 834 N N . MET A 1 106 ? 17.098 4.052 -4.371 1.00 82.69 106 MET A N 1
ATOM 835 C CA . MET A 1 106 ? 15.768 4.374 -3.842 1.00 82.69 106 MET A CA 1
ATOM 836 C C . MET A 1 106 ? 14.779 3.271 -4.239 1.00 82.69 106 MET A C 1
ATOM 838 O O . MET A 1 106 ? 15.151 2.349 -4.957 1.00 82.69 106 MET A O 1
ATOM 842 N N . TYR A 1 107 ? 13.542 3.303 -3.735 1.00 82.50 107 TYR A N 1
ATOM 843 C CA . TYR A 1 107 ? 12.509 2.348 -4.146 1.00 82.50 107 TYR A CA 1
ATOM 844 C C . TYR A 1 107 ? 11.327 3.088 -4.799 1.00 82.50 107 TYR A C 1
ATOM 846 O O . TYR A 1 107 ? 10.684 3.887 -4.109 1.00 82.50 107 TYR A O 1
ATOM 854 N N . PRO A 1 108 ? 11.024 2.840 -6.092 1.00 90.56 108 PRO A N 1
ATOM 855 C CA . PRO A 1 108 ? 11.780 1.986 -7.024 1.00 90.56 108 PRO A CA 1
ATOM 856 C C . PRO A 1 108 ? 13.201 2.520 -7.272 1.00 90.56 108 PRO A C 1
ATOM 858 O O . PRO A 1 108 ? 13.452 3.710 -7.073 1.00 90.56 108 PRO A O 1
ATOM 861 N N . GLY A 1 109 ? 14.122 1.645 -7.695 1.00 92.81 109 GLY A N 1
ATOM 862 C CA . GLY A 1 109 ? 15.484 2.054 -8.063 1.00 92.81 109 GLY A CA 1
ATOM 863 C C . GLY A 1 109 ? 15.459 3.009 -9.252 1.00 92.81 109 GLY A C 1
ATOM 864 O O . GLY A 1 109 ? 14.448 3.117 -9.939 1.00 92.81 109 GLY A O 1
ATOM 865 N N . SER A 1 110 ? 16.550 3.711 -9.553 1.00 95.38 110 SER A N 1
ATOM 866 C CA . SER A 1 110 ? 16.606 4.480 -10.807 1.00 95.38 110 SER A CA 1
ATOM 867 C C . SER A 1 110 ? 17.953 4.390 -11.489 1.00 95.38 110 SER A C 1
ATOM 869 O O . SER A 1 110 ? 18.978 4.565 -10.830 1.00 95.38 110 SER A O 1
ATOM 871 N N . PHE A 1 111 ? 17.945 4.231 -12.809 1.00 95.25 111 PHE A N 1
ATOM 872 C CA . PHE A 1 111 ? 19.151 4.354 -13.619 1.00 95.25 111 PHE A CA 1
ATOM 873 C C . PHE A 1 111 ? 19.695 5.781 -13.527 1.00 95.25 111 PHE A C 1
ATOM 875 O O . PHE A 1 111 ? 18.977 6.746 -13.806 1.00 95.25 111 PHE A O 1
ATOM 882 N N . ASP A 1 112 ? 20.960 5.923 -13.142 1.00 92.12 112 ASP A N 1
ATOM 883 C CA . ASP A 1 112 ? 21.634 7.214 -13.175 1.00 92.12 112 ASP A CA 1
ATOM 884 C C . ASP A 1 112 ? 22.150 7.517 -14.591 1.00 92.12 112 ASP A C 1
ATOM 886 O O . ASP A 1 112 ? 22.594 6.625 -15.316 1.00 92.12 112 ASP A O 1
ATOM 890 N N . LYS A 1 113 ? 22.067 8.790 -14.994 1.00 91.38 113 LYS A N 1
ATOM 891 C CA . LYS A 1 113 ? 22.497 9.309 -16.309 1.00 91.38 113 LYS A CA 1
ATOM 892 C C . LYS A 1 113 ? 22.173 8.372 -17.491 1.00 91.38 113 LYS A C 1
ATOM 894 O O . LYS A 1 113 ? 23.073 7.852 -18.156 1.00 91.38 113 LYS A O 1
ATOM 899 N N . VAL A 1 114 ? 20.884 8.166 -17.762 1.00 94.56 114 VAL A N 1
ATOM 900 C CA . VAL A 1 114 ? 20.423 7.466 -18.973 1.00 94.56 114 VAL A CA 1
ATOM 901 C C . VAL A 1 114 ? 20.788 8.297 -20.205 1.00 94.56 114 VAL A C 1
ATOM 903 O O . VAL A 1 114 ? 20.413 9.463 -20.288 1.00 94.56 114 VAL A O 1
ATOM 906 N N . SER A 1 115 ? 21.521 7.710 -21.153 1.00 93.44 115 SER A N 1
ATOM 907 C CA . SER A 1 115 ? 21.955 8.393 -22.383 1.00 93.44 115 SER A CA 1
ATOM 908 C C . SER A 1 115 ? 21.194 7.951 -23.629 1.00 93.44 115 SER A C 1
ATOM 910 O O . SER A 1 115 ? 21.159 8.680 -24.614 1.00 93.44 115 SER A O 1
ATOM 912 N N . LYS A 1 116 ? 20.593 6.757 -23.611 1.00 94.69 116 LYS A N 1
ATOM 913 C CA . LYS A 1 116 ? 19.769 6.235 -24.706 1.00 94.69 116 LYS A CA 1
ATOM 914 C C . LYS A 1 116 ? 18.824 5.161 -24.183 1.00 94.69 116 LYS A C 1
ATOM 916 O O . LYS A 1 116 ? 19.206 4.348 -23.341 1.00 94.69 116 LYS A O 1
ATOM 921 N N . ILE A 1 117 ? 17.631 5.095 -24.758 1.00 97.44 117 ILE A N 1
ATOM 922 C CA . ILE A 1 117 ? 16.730 3.953 -24.628 1.00 97.44 117 ILE A CA 1
ATOM 923 C C . ILE A 1 117 ? 16.466 3.407 -26.040 1.00 97.44 117 ILE A C 1
ATOM 925 O O . ILE A 1 117 ? 16.277 4.158 -26.995 1.00 97.44 117 ILE A O 1
ATOM 929 N N . GLU A 1 118 ? 16.552 2.089 -26.210 1.00 96.88 118 GLU A N 1
ATOM 930 C CA . GLU A 1 118 ? 16.361 1.419 -27.501 1.00 96.88 118 GLU A CA 1
ATOM 931 C C . GLU A 1 118 ? 15.248 0.383 -27.412 1.00 96.88 118 GLU A C 1
ATOM 933 O O . GLU A 1 118 ? 15.316 -0.523 -26.586 1.00 96.88 118 GLU A O 1
ATOM 938 N N . ILE A 1 119 ? 14.244 0.476 -28.286 1.00 97.81 119 ILE A N 1
ATOM 939 C CA . ILE A 1 119 ? 13.171 -0.519 -28.365 1.00 97.81 119 ILE A CA 1
ATOM 940 C C . ILE A 1 119 ? 13.715 -1.800 -29.004 1.00 97.81 119 ILE A C 1
ATOM 942 O O . ILE A 1 119 ? 14.158 -1.798 -30.151 1.00 97.81 119 ILE A O 1
ATOM 946 N N . LEU A 1 120 ? 13.658 -2.904 -28.258 1.00 97.31 120 LEU A N 1
ATOM 947 C CA . LEU A 1 120 ? 14.082 -4.232 -28.705 1.00 97.31 120 LEU A CA 1
ATOM 948 C C . LEU A 1 120 ? 12.907 -5.053 -29.243 1.00 97.31 120 LEU A C 1
ATOM 950 O O . LEU A 1 120 ? 13.058 -5.782 -30.225 1.00 97.31 120 LEU A O 1
ATOM 954 N N . LYS A 1 121 ? 11.742 -4.959 -28.587 1.00 97.19 121 LYS A N 1
ATOM 955 C CA . LYS A 1 121 ? 10.499 -5.617 -29.004 1.00 97.19 121 LYS A CA 1
ATOM 956 C C . LYS A 1 121 ? 9.282 -4.763 -28.674 1.00 97.19 121 LYS A C 1
ATOM 958 O O . LYS A 1 121 ? 9.186 -4.209 -27.583 1.00 97.19 121 LYS A O 1
ATOM 963 N N . ASP A 1 122 ? 8.298 -4.784 -29.569 1.00 96.38 122 ASP A N 1
ATOM 964 C CA . ASP A 1 122 ? 7.016 -4.100 -29.363 1.00 96.38 122 ASP A CA 1
ATOM 965 C C . ASP A 1 122 ? 6.135 -4.744 -28.285 1.00 96.38 122 ASP A C 1
ATOM 967 O O . ASP A 1 122 ? 5.251 -4.088 -27.741 1.00 96.38 122 ASP A O 1
ATOM 971 N N . ASN A 1 123 ? 6.334 -6.033 -28.003 1.00 96.00 123 ASN A N 1
ATOM 972 C CA . ASN A 1 123 ? 5.540 -6.775 -27.033 1.00 96.00 123 ASN A CA 1
ATOM 973 C C . ASN A 1 123 ? 6.413 -7.855 -26.381 1.00 96.00 123 ASN A C 1
ATOM 975 O O . ASN A 1 123 ? 6.994 -8.686 -27.086 1.00 96.00 123 ASN A O 1
ATOM 979 N N . SER A 1 124 ? 6.556 -7.796 -25.059 1.00 95.88 124 SER A N 1
ATOM 980 C CA . SER A 1 124 ? 7.376 -8.724 -24.291 1.00 95.88 124 SER A CA 1
ATOM 981 C C . SER A 1 124 ? 6.645 -10.029 -23.996 1.00 95.88 124 SER A C 1
ATOM 983 O O . SER A 1 124 ? 5.445 -10.045 -23.727 1.00 95.88 124 SER A O 1
ATOM 985 N N . ASP A 1 125 ? 7.413 -11.118 -23.971 1.00 95.69 125 ASP A N 1
ATOM 986 C CA . ASP A 1 125 ? 6.966 -12.418 -23.462 1.00 95.69 125 ASP A CA 1
ATOM 987 C C . ASP A 1 125 ? 7.062 -12.503 -21.922 1.00 95.69 125 ASP A C 1
ATOM 989 O O . ASP A 1 125 ? 6.581 -13.462 -21.314 1.00 95.69 125 ASP A O 1
ATOM 993 N N . VAL A 1 126 ? 7.705 -11.524 -21.274 1.00 95.44 126 VAL A N 1
ATOM 994 C CA . VAL A 1 126 ? 7.821 -11.447 -19.814 1.00 95.44 126 VAL A CA 1
ATOM 995 C C . VAL A 1 126 ? 6.498 -10.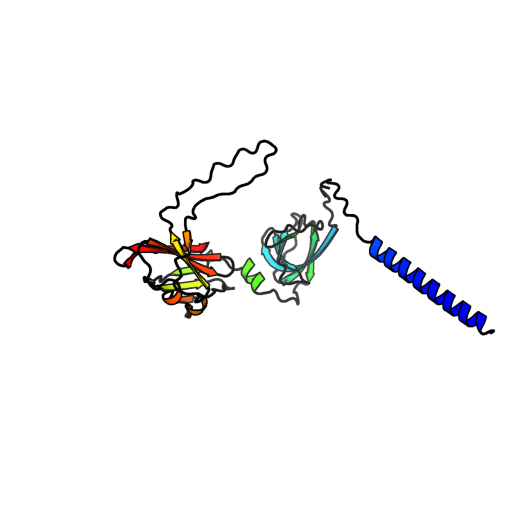972 -19.234 1.00 95.44 126 VAL A C 1
ATOM 997 O O . VAL A 1 126 ? 5.961 -9.937 -19.616 1.00 95.44 126 VAL A O 1
ATOM 1000 N N . THR A 1 127 ? 5.978 -11.722 -18.267 1.00 95.25 127 THR A N 1
ATOM 1001 C CA . THR A 1 127 ? 4.787 -11.306 -17.524 1.00 95.25 127 THR A CA 1
ATOM 1002 C C . THR A 1 127 ? 5.169 -10.255 -16.489 1.00 95.25 127 THR A C 1
ATOM 1004 O O . THR A 1 127 ? 5.977 -10.533 -15.604 1.00 95.25 127 THR A O 1
ATOM 1007 N N . ILE A 1 128 ? 4.564 -9.068 -16.575 1.00 95.81 128 ILE A N 1
ATOM 1008 C CA . ILE A 1 128 ? 4.723 -8.019 -15.565 1.00 95.81 128 ILE A CA 1
ATOM 1009 C C . ILE A 1 128 ? 4.073 -8.488 -14.253 1.00 95.81 128 ILE A C 1
ATOM 1011 O O . ILE A 1 128 ? 2.881 -8.808 -14.257 1.00 95.81 128 ILE A O 1
ATOM 1015 N N . PRO A 1 129 ? 4.806 -8.527 -13.124 1.00 94.38 129 PRO A N 1
ATOM 1016 C CA . PRO A 1 129 ? 4.225 -8.939 -11.855 1.00 94.38 129 PRO A CA 1
ATOM 1017 C C . PRO A 1 129 ? 3.141 -7.975 -11.376 1.00 94.38 129 PRO A C 1
ATOM 1019 O O . PRO A 1 129 ? 3.296 -6.755 -11.446 1.00 94.38 129 PRO A O 1
ATOM 1022 N N . GLU A 1 130 ? 2.079 -8.519 -10.783 1.00 91.94 130 GLU A N 1
ATOM 1023 C CA . GLU A 1 130 ? 0.988 -7.721 -10.212 1.00 91.94 130 GLU A CA 1
ATOM 1024 C C . GLU A 1 130 ? 1.490 -6.723 -9.163 1.00 91.94 130 GLU A C 1
ATOM 1026 O O . GLU A 1 130 ? 1.009 -5.599 -9.105 1.00 91.94 130 GLU A O 1
ATOM 1031 N N . LYS A 1 131 ? 2.524 -7.080 -8.391 1.00 90.38 131 LYS A N 1
ATOM 1032 C CA . LYS A 1 131 ? 3.159 -6.171 -7.429 1.00 90.38 131 LYS A CA 1
ATOM 1033 C C . LYS A 1 131 ? 3.728 -4.908 -8.091 1.00 90.38 131 LYS A C 1
ATOM 1035 O O . LYS A 1 131 ? 3.610 -3.823 -7.527 1.00 90.38 131 LYS A O 1
ATOM 1040 N N . ALA A 1 132 ? 4.317 -5.028 -9.283 1.00 93.25 132 ALA A N 1
ATOM 1041 C CA . ALA A 1 132 ? 4.801 -3.875 -10.043 1.00 93.25 132 ALA A CA 1
ATOM 1042 C C . ALA A 1 132 ? 3.626 -3.042 -10.581 1.00 93.25 132 ALA A C 1
ATOM 1044 O O . ALA A 1 132 ? 3.645 -1.816 -10.502 1.00 93.25 132 ALA A O 1
ATOM 1045 N N . LEU A 1 133 ? 2.563 -3.703 -11.055 1.00 93.62 133 LEU A N 1
ATOM 1046 C CA . LEU A 1 133 ? 1.341 -3.022 -11.493 1.00 93.62 133 LEU A CA 1
ATOM 1047 C C . LEU A 1 133 ? 0.688 -2.248 -10.340 1.00 93.62 133 LEU A C 1
ATOM 1049 O O . LEU A 1 133 ? 0.398 -1.067 -10.502 1.00 93.62 133 LEU A O 1
ATOM 1053 N N . LYS A 1 134 ? 0.552 -2.856 -9.156 1.00 91.69 134 LYS A N 1
ATOM 1054 C CA . LYS A 1 134 ? 0.075 -2.191 -7.934 1.00 91.69 134 LYS A CA 1
ATOM 1055 C C . LYS A 1 134 ? 0.937 -0.982 -7.576 1.00 91.69 134 LYS A C 1
ATOM 1057 O O . LYS A 1 134 ? 0.405 0.091 -7.310 1.00 91.69 134 LYS A O 1
ATOM 1062 N N . LEU A 1 135 ? 2.263 -1.127 -7.603 1.00 90.69 135 LEU A N 1
ATOM 1063 C CA . LEU A 1 135 ? 3.183 -0.037 -7.266 1.00 90.69 135 LEU A CA 1
ATOM 1064 C C . LEU A 1 135 ? 2.984 1.197 -8.162 1.00 90.69 135 LEU A C 1
ATOM 1066 O O . LEU A 1 135 ? 3.042 2.323 -7.670 1.00 90.69 135 LEU A O 1
ATOM 1070 N N . PHE A 1 136 ? 2.754 0.993 -9.461 1.00 91.88 136 PHE A N 1
ATOM 1071 C CA . PHE A 1 136 ? 2.709 2.086 -10.433 1.00 91.88 136 PHE A CA 1
ATOM 1072 C C . PHE A 1 136 ? 1.302 2.566 -10.792 1.00 91.88 136 PHE A C 1
ATOM 1074 O O . PHE A 1 136 ? 1.151 3.711 -11.215 1.00 91.88 136 PHE A O 1
ATOM 1081 N N . TYR A 1 137 ? 0.270 1.742 -10.633 1.00 91.81 137 TYR A N 1
ATOM 1082 C CA . TYR A 1 137 ? -1.098 2.091 -11.028 1.00 91.81 137 TYR A CA 1
ATOM 1083 C C . TYR A 1 137 ? -2.061 2.255 -9.853 1.00 91.81 137 TYR A C 1
ATOM 1085 O O . TYR A 1 137 ? -3.146 2.806 -10.046 1.00 91.81 137 TYR A O 1
ATOM 1093 N N . SER A 1 138 ? -1.680 1.850 -8.641 1.00 92.69 138 SER A N 1
ATOM 1094 C CA . SER A 1 138 ? -2.531 2.014 -7.463 1.00 92.69 138 SER A CA 1
ATOM 1095 C C . SER A 1 138 ? -2.178 3.270 -6.683 1.00 92.69 138 SER A C 1
ATOM 1097 O O . SER A 1 138 ? -1.019 3.656 -6.535 1.00 92.69 138 SER A O 1
ATOM 1099 N N . SER A 1 139 ? -3.208 3.919 -6.152 1.00 92.00 139 SER A N 1
ATOM 1100 C CA . SER A 1 139 ? -3.070 5.086 -5.298 1.00 92.00 139 SER A CA 1
ATOM 1101 C C . SER A 1 139 ? -3.907 4.937 -4.041 1.00 92.00 139 SER A C 1
ATOM 1103 O O . SER A 1 139 ? -5.097 4.616 -4.088 1.00 92.00 139 SER A O 1
ATOM 1105 N N . ARG A 1 140 ? -3.312 5.303 -2.906 1.00 90.81 140 ARG A N 1
ATOM 1106 C CA . ARG A 1 140 ? -4.013 5.474 -1.629 1.00 90.81 140 ARG A CA 1
ATOM 1107 C C . ARG A 1 140 ? -5.184 6.456 -1.723 1.00 90.81 140 ARG A C 1
ATOM 1109 O O . ARG A 1 140 ? -6.142 6.329 -0.974 1.00 90.81 140 ARG A O 1
ATOM 1116 N N . ASN A 1 141 ? -5.140 7.417 -2.648 1.00 92.81 141 ASN A N 1
ATOM 1117 C CA . ASN A 1 141 ? -6.227 8.384 -2.839 1.00 92.81 141 ASN A CA 1
ATOM 1118 C C . ASN A 1 141 ? -7.525 7.736 -3.351 1.00 92.81 141 ASN A C 1
ATOM 1120 O O . ASN A 1 141 ? -8.595 8.314 -3.186 1.00 92.81 141 ASN A O 1
ATOM 1124 N N . ASN A 1 142 ? -7.432 6.539 -3.938 1.00 94.69 142 ASN A N 1
ATOM 1125 C CA . ASN A 1 142 ? -8.570 5.747 -4.407 1.00 94.69 142 ASN A CA 1
ATOM 1126 C C . ASN A 1 142 ? -9.102 4.783 -3.332 1.00 94.69 142 ASN A C 1
ATOM 1128 O O . ASN A 1 142 ? -10.010 3.991 -3.608 1.00 94.69 142 ASN A O 1
ATOM 1132 N N . VAL A 1 143 ? -8.540 4.850 -2.120 1.00 96.25 143 VAL A N 1
ATOM 1133 C CA . VAL A 1 143 ? -8.958 4.083 -0.948 1.00 96.25 143 VAL A CA 1
ATOM 1134 C C . VAL A 1 143 ? -9.702 5.007 0.010 1.00 96.25 143 VAL A C 1
ATOM 1136 O O . VAL A 1 143 ? -9.265 6.119 0.302 1.00 96.25 143 VAL A O 1
ATOM 1139 N N . SER A 1 144 ? -10.829 4.543 0.541 1.00 96.38 144 SER A N 1
ATOM 1140 C CA . SER A 1 144 ? -11.583 5.261 1.570 1.00 96.38 144 SER A CA 1
ATOM 1141 C C . SER A 1 144 ? -12.044 4.325 2.678 1.00 96.38 144 SER A C 1
ATOM 1143 O O . SER A 1 144 ? -12.305 3.146 2.443 1.00 96.38 144 SER A O 1
ATOM 1145 N N . VAL A 1 145 ? -12.134 4.865 3.892 1.00 97.62 145 VAL A N 1
ATOM 1146 C CA . VAL A 1 145 ? -12.601 4.149 5.081 1.00 97.62 145 VAL A CA 1
ATOM 1147 C C . VAL A 1 145 ? -13.895 4.793 5.551 1.00 97.62 145 VAL A C 1
ATOM 1149 O O . VAL A 1 145 ? -13.985 6.015 5.666 1.00 97.62 145 VAL A O 1
ATOM 1152 N N . SER A 1 146 ? -14.917 3.979 5.784 1.00 97.38 146 SER A N 1
ATOM 1153 C CA . SER A 1 146 ? -16.252 4.453 6.148 1.00 97.38 146 SER A CA 1
ATOM 1154 C C . SER A 1 146 ? -16.969 3.471 7.074 1.00 97.38 146 SER A C 1
ATOM 1156 O O . SER A 1 146 ? -16.416 2.431 7.436 1.00 97.38 146 SER A O 1
ATOM 1158 N N . ASN A 1 147 ? -18.188 3.827 7.496 1.00 97.38 147 ASN A N 1
ATOM 1159 C CA . ASN A 1 147 ? -19.040 2.996 8.354 1.00 97.38 147 ASN A CA 1
ATOM 1160 C C . ASN A 1 147 ? -18.328 2.504 9.626 1.00 97.38 147 ASN A C 1
ATOM 1162 O O . ASN A 1 147 ? -18.507 1.371 10.065 1.00 97.38 147 ASN A O 1
ATOM 1166 N N . ILE A 1 148 ? -17.510 3.383 10.213 1.00 98.25 148 ILE A N 1
ATOM 1167 C CA . ILE A 1 148 ? -16.708 3.076 11.393 1.00 98.25 148 ILE A CA 1
ATOM 1168 C C . ILE A 1 148 ? -17.617 3.012 12.622 1.00 98.25 148 ILE A C 1
ATOM 1170 O O . ILE A 1 148 ? -18.244 4.002 13.000 1.00 98.25 148 ILE A O 1
ATOM 1174 N N . ASN A 1 149 ? -17.647 1.855 13.272 1.00 97.94 149 ASN A N 1
ATOM 1175 C CA . ASN A 1 149 ? -18.317 1.635 14.544 1.00 97.94 149 ASN A CA 1
ATOM 1176 C C . ASN A 1 149 ? -17.314 1.048 15.538 1.00 97.94 149 ASN A C 1
ATOM 1178 O O . ASN A 1 149 ? -16.791 -0.048 15.331 1.00 97.94 149 ASN A O 1
ATOM 1182 N N . VAL A 1 150 ? -17.038 1.800 16.601 1.00 98.00 150 VAL A N 1
ATOM 1183 C CA . VAL A 1 150 ? -16.084 1.430 17.647 1.00 98.00 150 VAL A CA 1
ATOM 1184 C C . VAL A 1 150 ? -16.845 1.129 18.933 1.00 98.00 150 VAL A C 1
ATOM 1186 O O . VAL A 1 150 ? -17.812 1.808 19.279 1.00 98.00 150 VAL A O 1
ATOM 1189 N N . THR A 1 151 ? -16.362 0.137 19.668 1.00 97.44 151 THR A N 1
ATOM 1190 C CA . THR A 1 151 ? -16.799 -0.217 21.020 1.00 97.44 151 THR A CA 1
ATOM 1191 C C . THR A 1 151 ? -15.572 -0.343 21.926 1.00 97.44 151 THR A C 1
ATOM 1193 O O . THR A 1 151 ? -14.438 -0.265 21.464 1.00 97.44 151 THR A O 1
ATOM 1196 N N . GLN A 1 152 ? -15.758 -0.584 23.224 1.00 97.06 152 GLN A N 1
ATOM 1197 C CA . GLN A 1 152 ? -14.621 -0.811 24.130 1.00 97.06 152 GLN A CA 1
ATOM 1198 C C . GLN A 1 152 ? -13.902 -2.148 23.893 1.00 97.06 152 GLN A C 1
ATOM 1200 O O . GLN A 1 152 ? -12.859 -2.386 24.491 1.00 97.06 152 GLN A O 1
ATOM 1205 N N . THR A 1 153 ? -14.451 -3.036 23.070 1.00 97.62 153 THR A N 1
ATOM 1206 C CA . THR A 1 153 ? -13.949 -4.404 22.863 1.00 97.62 153 THR A CA 1
ATOM 1207 C C . THR A 1 153 ? -13.590 -4.697 21.411 1.00 97.62 153 THR A C 1
ATOM 1209 O O . THR A 1 153 ? -13.014 -5.736 21.117 1.00 97.62 153 THR A O 1
ATOM 1212 N N . GLY A 1 154 ? -13.905 -3.789 20.491 1.00 98.00 154 GLY A N 1
ATOM 1213 C CA . GLY A 1 154 ? -13.619 -3.993 19.083 1.00 98.00 154 GLY A CA 1
ATOM 1214 C C . GLY A 1 154 ? -14.020 -2.822 18.205 1.00 98.00 154 GLY A C 1
ATOM 1215 O O . GLY A 1 154 ? -14.616 -1.841 18.661 1.00 98.00 154 GLY A O 1
ATOM 1216 N N . ILE A 1 155 ? -13.729 -2.969 16.920 1.00 98.50 155 ILE A N 1
ATOM 1217 C CA . ILE A 1 155 ? -14.058 -2.011 15.870 1.00 98.50 155 ILE A CA 1
ATOM 1218 C C . ILE A 1 155 ? -14.579 -2.740 14.635 1.00 98.50 155 ILE A C 1
ATOM 1220 O O . ILE A 1 155 ? -14.137 -3.839 14.312 1.00 98.50 155 ILE A O 1
ATOM 1224 N N . SER A 1 156 ? -15.501 -2.109 13.918 1.00 98.38 156 SER A N 1
ATOM 1225 C CA . SER A 1 156 ? -15.889 -2.508 12.570 1.00 98.38 156 SER A CA 1
ATOM 1226 C C . SER A 1 156 ? -15.846 -1.311 11.633 1.00 98.38 156 SER A C 1
ATOM 1228 O O . SER A 1 156 ? -16.136 -0.190 12.048 1.00 98.38 156 SER A O 1
ATOM 1230 N N . PHE A 1 157 ? -15.426 -1.537 10.394 1.00 98.44 157 PHE A N 1
ATOM 1231 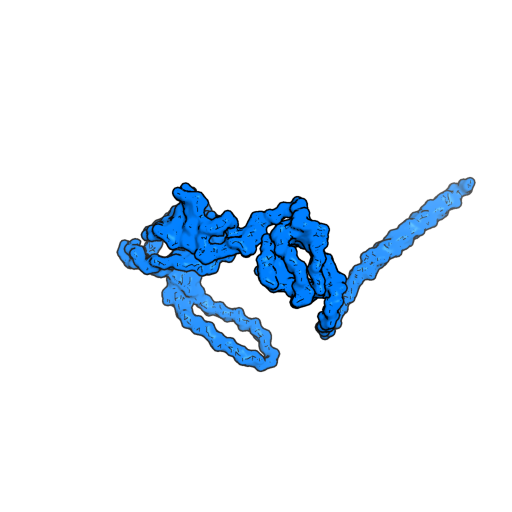C CA . PHE A 1 157 ? -15.318 -0.503 9.369 1.00 98.44 157 PHE A CA 1
ATOM 1232 C C . PHE A 1 157 ? -15.296 -1.130 7.977 1.00 98.44 157 PHE A C 1
ATOM 1234 O O . PHE A 1 157 ? -15.050 -2.328 7.812 1.00 98.44 157 PHE A O 1
ATOM 1241 N N . GLU A 1 158 ? -15.555 -0.308 6.971 1.00 98.25 158 GLU A N 1
ATOM 1242 C CA . GLU A 1 158 ? -15.536 -0.703 5.568 1.00 98.25 158 GLU A CA 1
ATOM 1243 C C . GLU A 1 158 ? -14.418 0.029 4.844 1.00 98.25 158 GLU A C 1
ATOM 1245 O O . GLU A 1 158 ? -14.270 1.247 4.975 1.00 98.25 158 GLU A O 1
ATOM 1250 N N . ILE A 1 159 ? -13.642 -0.730 4.079 1.00 97.94 159 ILE A N 1
ATOM 1251 C CA . ILE A 1 159 ? -12.581 -0.230 3.221 1.00 97.94 159 ILE A CA 1
ATOM 1252 C C . ILE A 1 159 ? -13.067 -0.369 1.787 1.00 97.94 159 ILE A C 1
ATOM 1254 O O . ILE A 1 159 ? -13.321 -1.483 1.327 1.00 97.94 159 ILE A O 1
ATOM 1258 N N . LYS A 1 160 ? -13.192 0.760 1.096 1.00 97.50 160 LYS A N 1
ATOM 1259 C CA . LYS A 1 160 ? -13.508 0.805 -0.327 1.00 97.50 160 LYS A CA 1
ATOM 1260 C C . LYS A 1 160 ? -12.245 1.128 -1.116 1.00 97.50 160 LYS A C 1
ATOM 1262 O O . LYS A 1 160 ? -11.691 2.211 -0.932 1.00 97.50 160 LYS A O 1
ATOM 1267 N N . ASP A 1 161 ? -11.833 0.214 -1.986 1.00 96.88 161 ASP A N 1
ATOM 1268 C CA . ASP A 1 161 ? -10.667 0.321 -2.861 1.00 96.88 161 ASP A CA 1
ATOM 1269 C C . ASP A 1 161 ? -11.094 0.322 -4.330 1.00 96.88 161 ASP A C 1
ATOM 1271 O O . ASP A 1 161 ? -11.495 -0.702 -4.886 1.00 96.88 161 ASP A O 1
ATOM 1275 N N . THR A 1 162 ? -10.998 1.493 -4.954 1.00 96.38 162 THR A N 1
ATOM 1276 C CA . THR A 1 162 ? -11.384 1.699 -6.356 1.00 96.38 162 THR A CA 1
ATOM 1277 C C . THR A 1 162 ? -10.212 1.602 -7.332 1.00 96.38 162 THR A C 1
ATOM 1279 O O . THR A 1 162 ? -10.379 1.907 -8.512 1.00 96.38 162 THR A O 1
ATOM 1282 N N . ASN A 1 163 ? -9.030 1.181 -6.869 1.00 95.00 163 ASN A N 1
ATOM 1283 C CA . ASN A 1 163 ? -7.920 0.876 -7.766 1.00 95.00 163 ASN A CA 1
ATOM 1284 C C . ASN A 1 163 ? -8.255 -0.337 -8.647 1.00 95.00 163 ASN A C 1
ATOM 1286 O O . ASN A 1 163 ? -8.913 -1.282 -8.208 1.00 95.00 163 ASN A O 1
ATOM 1290 N N . GLU A 1 164 ? -7.754 -0.327 -9.885 1.00 93.06 164 GLU A N 1
ATOM 1291 C CA . GLU A 1 164 ? -7.796 -1.502 -10.763 1.00 93.06 164 GLU A CA 1
ATOM 1292 C C . GLU A 1 164 ? -7.014 -2.664 -10.132 1.00 93.06 164 GLU A C 1
ATOM 1294 O O . GLU A 1 164 ? -7.520 -3.782 -10.033 1.00 93.06 164 GLU A O 1
ATOM 1299 N N . TYR A 1 165 ? -5.823 -2.362 -9.602 1.00 92.50 165 TYR A N 1
ATOM 1300 C CA . TYR A 1 165 ? -5.006 -3.283 -8.816 1.00 92.50 165 TYR A CA 1
ATOM 1301 C C . TYR A 1 165 ? -5.184 -2.985 -7.321 1.00 92.50 165 TYR A C 1
ATOM 1303 O O . TYR A 1 165 ? -4.570 -2.071 -6.770 1.00 92.50 165 TYR A O 1
ATOM 1311 N N . LYS A 1 166 ? -6.069 -3.722 -6.653 1.00 92.00 166 LYS A N 1
ATOM 1312 C CA . LYS A 1 166 ? -6.430 -3.461 -5.249 1.00 92.00 166 LYS A CA 1
ATOM 1313 C C . LYS A 1 166 ? -5.299 -3.817 -4.286 1.00 92.00 166 LYS A C 1
ATOM 1315 O O . LYS A 1 166 ? -4.558 -4.776 -4.512 1.00 92.00 166 LYS A O 1
ATOM 1320 N N . TYR A 1 167 ? -5.192 -3.067 -3.195 1.00 92.69 167 TYR A N 1
ATOM 1321 C CA . TYR A 1 167 ? -4.242 -3.360 -2.126 1.00 92.69 167 TYR A CA 1
ATOM 1322 C C . TYR A 1 167 ? -4.634 -4.615 -1.348 1.00 92.69 167 TYR A C 1
ATOM 1324 O O . TYR A 1 167 ? -5.811 -4.952 -1.196 1.00 92.69 167 TYR A O 1
ATOM 1332 N N . GLU A 1 168 ? -3.629 -5.280 -0.783 1.00 90.75 168 GLU A N 1
ATOM 1333 C CA . GLU A 1 168 ? -3.858 -6.346 0.184 1.00 90.75 168 GLU A CA 1
ATOM 1334 C C . GLU A 1 168 ? -4.067 -5.771 1.589 1.00 90.75 168 GLU A C 1
ATOM 1336 O O . GLU A 1 168 ? -3.179 -5.167 2.197 1.00 90.75 168 GLU A O 1
ATOM 1341 N N . TYR A 1 169 ? -5.271 -5.986 2.120 1.00 91.38 169 TYR A N 1
ATOM 1342 C CA . TYR A 1 169 ? -5.650 -5.591 3.472 1.00 91.38 169 TYR A CA 1
ATOM 1343 C C . TYR A 1 169 ? -5.438 -6.753 4.432 1.00 91.38 169 TYR A C 1
ATOM 1345 O O . TYR A 1 169 ? -6.269 -7.668 4.509 1.00 91.38 169 TYR A O 1
ATOM 1353 N N . THR A 1 170 ? -4.341 -6.693 5.184 1.00 90.88 170 THR A N 1
ATOM 1354 C CA . THR A 1 170 ? -3.980 -7.739 6.144 1.00 90.88 170 THR A CA 1
ATOM 1355 C C . THR A 1 170 ? -5.012 -7.860 7.274 1.00 90.88 170 THR A C 1
ATOM 1357 O O . THR A 1 170 ? -5.954 -7.068 7.393 1.00 90.88 170 THR A O 1
ATOM 1360 N N . ASN A 1 171 ? -4.853 -8.885 8.107 1.00 93.75 171 ASN A N 1
ATOM 1361 C CA . ASN A 1 171 ? -5.630 -9.054 9.337 1.00 93.75 171 ASN A CA 1
ATOM 1362 C C . ASN A 1 171 ? -4.844 -8.624 10.581 1.00 93.75 171 ASN A C 1
ATOM 1364 O O . ASN A 1 171 ? -5.305 -8.808 11.701 1.00 93.75 171 ASN A O 1
ATOM 1368 N N . THR A 1 172 ? -3.664 -8.038 10.401 1.00 95.00 172 THR A N 1
ATOM 1369 C CA . THR A 1 172 ? -2.814 -7.620 11.506 1.00 95.00 172 THR A CA 1
ATOM 1370 C C . THR A 1 172 ? -3.124 -6.178 11.869 1.00 95.00 172 THR A C 1
ATOM 1372 O O . THR A 1 172 ? -3.054 -5.277 11.030 1.00 95.00 172 THR A O 1
ATOM 1375 N N . TYR A 1 173 ? -3.438 -5.956 13.140 1.00 96.56 173 TYR A N 1
ATOM 1376 C CA . TYR A 1 173 ? -3.572 -4.620 13.703 1.00 96.56 173 TYR A CA 1
ATOM 1377 C C . TYR A 1 173 ? -2.834 -4.493 15.032 1.00 96.56 173 TYR A C 1
ATOM 1379 O O . TYR A 1 173 ? -2.555 -5.489 15.709 1.00 96.56 173 TYR A O 1
ATOM 1387 N N . THR A 1 174 ? -2.584 -3.245 15.412 1.00 96.50 174 THR A N 1
ATOM 1388 C CA . THR A 1 174 ? -2.092 -2.847 16.731 1.00 96.50 174 THR A CA 1
ATOM 1389 C C . THR A 1 174 ? -2.978 -1.731 17.268 1.00 96.50 174 THR A C 1
ATOM 1391 O O . THR A 1 174 ? -3.393 -0.847 16.516 1.00 96.50 174 THR A O 1
ATOM 1394 N N . LEU A 1 175 ? -3.277 -1.764 18.566 1.00 97.06 175 LEU A N 1
ATOM 1395 C CA . LEU A 1 175 ? -3.973 -0.677 19.245 1.00 97.06 175 LEU A CA 1
ATOM 1396 C C . LEU A 1 175 ? -2.991 0.091 20.123 1.00 97.06 175 LEU A C 1
ATOM 1398 O O . LEU A 1 175 ? -2.345 -0.495 20.986 1.00 97.06 175 LEU A O 1
ATOM 1402 N N . PHE A 1 176 ? -2.924 1.403 19.941 1.00 95.81 176 PHE A N 1
ATOM 1403 C CA . PHE A 1 176 ? -2.117 2.289 20.765 1.00 95.81 176 PHE A CA 1
ATOM 1404 C C . PHE A 1 176 ? -3.002 3.113 21.698 1.00 95.81 176 PHE A C 1
ATOM 1406 O O . PHE A 1 176 ? -4.083 3.551 21.306 1.00 95.81 176 PHE A O 1
ATOM 1413 N N . LYS A 1 177 ? -2.531 3.355 22.921 1.00 95.25 177 LYS A N 1
ATOM 1414 C CA . LYS A 1 177 ? -3.095 4.314 23.872 1.00 95.25 177 LYS A CA 1
ATOM 1415 C C . LYS A 1 177 ? -2.163 5.518 23.958 1.00 95.25 177 LYS A C 1
ATOM 1417 O O . LYS A 1 177 ? -0.940 5.378 23.978 1.00 95.25 177 LYS A O 1
ATOM 1422 N N . LYS A 1 178 ? -2.738 6.715 23.993 1.00 92.50 178 LYS A N 1
ATOM 1423 C CA . LYS A 1 178 ? -1.969 7.946 24.174 1.00 92.50 178 LYS A CA 1
ATOM 1424 C C . LYS A 1 178 ? -1.392 7.991 25.584 1.00 92.50 178 LYS A C 1
ATOM 1426 O O . LYS A 1 178 ? -2.138 7.827 26.553 1.00 92.50 178 LYS A O 1
ATOM 1431 N N . ASN A 1 179 ? -0.096 8.258 25.699 1.00 86.31 179 ASN A N 1
ATOM 1432 C CA . ASN A 1 179 ? 0.545 8.451 26.990 1.00 86.31 179 ASN A CA 1
ATOM 1433 C C . ASN A 1 179 ? 0.252 9.883 27.498 1.00 86.31 179 ASN A C 1
ATOM 1435 O O . ASN A 1 179 ? 0.641 10.851 26.839 1.00 86.31 179 ASN A O 1
ATOM 1439 N N . PRO A 1 180 ? -0.439 10.056 28.643 1.00 79.06 180 PRO A N 1
ATOM 1440 C CA . PRO A 1 180 ? -0.738 11.380 29.192 1.00 79.06 180 PRO A CA 1
ATOM 1441 C C . PRO A 1 180 ? 0.499 12.100 29.753 1.00 79.06 180 PRO A C 1
ATOM 1443 O O . PRO A 1 180 ? 0.469 13.319 29.901 1.00 79.06 180 PRO A O 1
ATOM 1446 N N . GLU A 1 181 ? 1.569 11.365 30.063 1.00 77.75 181 GLU A N 1
ATOM 1447 C CA . GLU A 1 181 ? 2.834 11.884 30.597 1.00 77.75 181 GLU A CA 1
ATOM 1448 C C . GLU A 1 181 ? 3.830 12.265 29.495 1.00 77.75 181 GLU A C 1
ATOM 1450 O O . GLU A 1 181 ? 4.846 12.905 29.771 1.00 77.75 181 GLU A O 1
ATOM 1455 N N . ALA A 1 182 ? 3.549 11.904 28.239 1.00 72.12 182 ALA A N 1
ATOM 1456 C CA . ALA A 1 182 ? 4.360 12.329 27.113 1.00 72.12 182 ALA A CA 1
ATOM 1457 C C . ALA A 1 182 ? 4.183 13.838 26.890 1.00 72.12 182 ALA A C 1
ATOM 1459 O O . ALA A 1 182 ? 3.205 14.299 26.292 1.00 72.12 182 ALA A O 1
ATOM 1460 N N . GLU A 1 183 ? 5.148 14.632 27.358 1.00 59.62 183 GLU A N 1
ATOM 1461 C CA . GLU A 1 183 ? 5.258 16.024 26.937 1.00 59.62 183 GLU A CA 1
ATOM 1462 C C . GLU A 1 183 ? 5.380 16.063 25.408 1.00 59.62 183 GLU A C 1
ATOM 1464 O O . GLU A 1 183 ? 6.153 15.309 24.811 1.00 59.62 183 GLU A O 1
ATOM 1469 N N . GLN A 1 184 ? 4.637 16.959 24.747 1.00 54.38 184 GLN A N 1
ATOM 1470 C CA . GLN A 1 184 ? 4.925 17.290 23.353 1.00 54.38 184 GLN A CA 1
ATOM 1471 C C . GLN A 1 184 ? 6.295 17.966 23.306 1.00 54.38 184 GLN A C 1
ATOM 1473 O O . GLN A 1 184 ? 6.404 19.193 23.370 1.00 54.38 184 GLN A O 1
ATOM 1478 N N . VAL A 1 185 ? 7.358 17.173 23.211 1.00 49.59 185 VAL A N 1
ATOM 1479 C CA . VAL A 1 185 ? 8.692 17.702 22.978 1.00 49.59 185 VAL A CA 1
ATOM 1480 C C . VAL A 1 185 ? 8.655 18.304 21.578 1.00 49.59 185 VAL A C 1
ATOM 1482 O O . VAL A 1 185 ? 8.644 17.589 20.575 1.00 49.59 185 VAL A O 1
A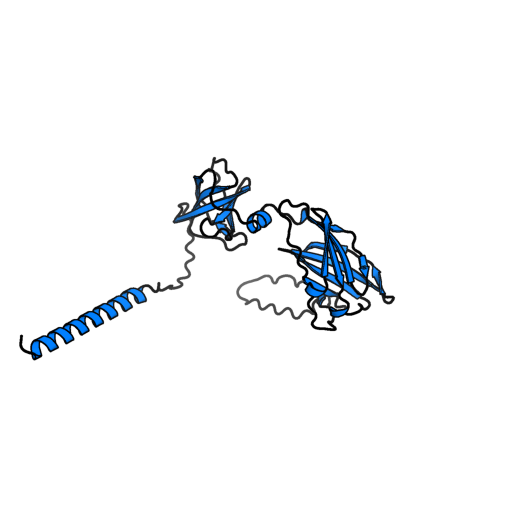TOM 1485 N N . LYS A 1 186 ? 8.586 19.641 21.490 1.00 45.59 186 LYS A N 1
ATOM 1486 C CA . LYS A 1 186 ? 8.913 20.349 20.248 1.00 45.59 186 LYS A CA 1
ATOM 1487 C C . LYS A 1 186 ? 10.250 19.790 19.790 1.00 45.59 186 LYS A C 1
ATOM 1489 O O . LYS A 1 186 ? 11.208 19.854 20.560 1.00 45.59 186 LYS A O 1
ATOM 1494 N N . ALA A 1 187 ? 10.301 19.257 18.568 1.00 46.09 187 ALA A N 1
ATOM 1495 C CA . ALA A 1 187 ? 11.557 18.838 17.969 1.00 46.09 187 ALA A CA 1
ATOM 1496 C C . ALA A 1 187 ? 12.583 19.959 18.212 1.00 46.09 187 ALA A C 1
ATOM 1498 O O . ALA A 1 187 ? 12.287 21.116 17.876 1.00 46.09 187 ALA A O 1
ATOM 1499 N N . PRO A 1 188 ? 13.719 19.680 18.877 1.00 44.31 188 PRO A N 1
ATOM 1500 C CA . PRO A 1 188 ? 14.715 20.708 19.105 1.00 44.31 188 PRO A CA 1
ATOM 1501 C C . PRO A 1 188 ? 15.095 21.289 17.745 1.00 44.31 188 PRO A C 1
ATOM 1503 O O . PRO A 1 188 ? 15.263 20.554 16.771 1.00 44.31 188 PRO A O 1
ATOM 1506 N N . SER A 1 189 ? 15.176 22.617 17.664 1.00 47.41 189 SER A N 1
ATOM 1507 C CA . SER A 1 189 ? 15.702 23.306 16.486 1.00 47.41 189 SER A CA 1
ATOM 1508 C C . SER A 1 189 ? 17.001 22.625 16.067 1.00 47.41 189 SER A C 1
ATOM 1510 O O . SER A 1 189 ? 17.898 22.495 16.906 1.00 47.41 189 SER A O 1
ATOM 1512 N N . MET A 1 190 ? 17.075 22.162 14.811 1.00 39.22 190 MET A N 1
ATOM 1513 C CA . MET A 1 190 ? 18.264 21.476 14.307 1.00 39.22 190 MET A CA 1
ATOM 1514 C C . MET A 1 190 ? 19.497 22.325 14.633 1.00 39.22 190 MET A C 1
ATOM 1516 O O . MET A 1 190 ? 19.496 23.523 14.324 1.00 39.22 190 MET A O 1
ATOM 1520 N N . PRO A 1 191 ? 20.526 21.756 15.286 1.00 44.19 191 PRO A N 1
ATOM 1521 C CA . PRO A 1 191 ? 21.743 22.497 15.550 1.00 44.19 191 PRO A CA 1
ATOM 1522 C C . PRO A 1 191 ? 22.323 22.964 14.216 1.00 44.19 191 PRO A C 1
ATOM 1524 O O . PRO A 1 191 ? 22.388 22.208 13.247 1.00 44.19 191 PRO A O 1
ATOM 1527 N N . ILE A 1 192 ? 22.735 24.228 14.161 1.00 42.53 192 ILE A N 1
ATOM 1528 C CA . ILE A 1 192 ? 23.512 24.748 13.038 1.00 42.53 192 ILE A CA 1
ATOM 1529 C C . ILE A 1 192 ? 24.831 23.973 13.049 1.00 42.53 192 ILE A C 1
ATOM 1531 O O . ILE A 1 192 ? 25.668 24.175 13.928 1.00 42.53 192 ILE A O 1
ATOM 1535 N N . VAL A 1 193 ? 24.991 23.038 12.113 1.00 39.59 193 VAL A N 1
ATOM 1536 C CA . VAL A 1 193 ? 26.191 22.205 12.003 1.00 39.59 193 VAL A CA 1
ATOM 1537 C C . VAL A 1 193 ? 27.338 23.065 11.477 1.00 39.59 193 VAL A C 1
ATOM 1539 O O . VAL A 1 193 ? 27.536 23.210 10.274 1.00 39.59 193 VAL A O 1
ATOM 1542 N N . THR A 1 194 ? 28.122 23.644 12.383 1.00 45.72 194 THR A N 1
ATOM 1543 C CA . THR A 1 194 ? 29.475 24.115 12.077 1.00 45.72 194 THR A CA 1
ATOM 1544 C C . THR A 1 194 ? 30.464 23.012 12.435 1.00 45.72 194 THR A C 1
ATOM 1546 O O . THR A 1 194 ? 30.719 22.800 13.613 1.00 45.72 194 THR A O 1
ATOM 1549 N N . GLY A 1 195 ? 30.979 22.318 11.413 1.00 46.38 195 GLY A N 1
ATOM 1550 C CA . GLY A 1 195 ? 32.224 21.533 11.403 1.00 46.38 195 GLY A CA 1
ATOM 1551 C C . GLY A 1 195 ? 32.506 20.589 12.582 1.00 46.38 195 GLY A C 1
ATOM 1552 O O . GLY A 1 195 ? 32.890 21.025 13.659 1.00 46.38 195 GLY A O 1
ATOM 1553 N N . ASN A 1 196 ? 32.467 19.281 12.310 1.00 47.09 196 ASN A N 1
ATOM 1554 C CA . ASN A 1 196 ? 32.948 18.187 13.167 1.00 47.09 196 ASN A CA 1
ATOM 1555 C C . ASN A 1 196 ? 32.292 18.067 14.552 1.00 47.09 196 ASN A C 1
ATOM 1557 O O . ASN A 1 196 ? 32.939 18.235 15.583 1.00 47.09 196 ASN A O 1
ATOM 1561 N N . THR A 1 197 ? 31.030 17.637 14.582 1.00 40.66 197 THR A N 1
ATOM 1562 C CA . THR A 1 197 ? 30.494 16.887 15.727 1.00 40.66 197 THR A CA 1
ATOM 1563 C C . THR A 1 197 ? 29.747 15.656 15.223 1.00 40.66 197 THR A C 1
ATOM 1565 O O . THR A 1 197 ? 28.941 15.733 14.300 1.00 40.66 197 THR A O 1
ATOM 1568 N N . THR A 1 198 ? 30.066 14.498 15.797 1.00 37.88 198 THR A N 1
ATOM 1569 C CA . THR A 1 198 ? 29.337 13.243 15.605 1.00 37.88 198 THR A CA 1
ATOM 1570 C C . THR A 1 198 ? 27.926 13.434 16.160 1.00 37.88 198 THR A C 1
ATOM 1572 O O . THR A 1 198 ? 27.781 13.749 17.341 1.00 37.88 198 THR A O 1
ATOM 1575 N N . SER A 1 199 ? 26.881 13.283 15.341 1.00 37.94 199 SER A N 1
ATOM 1576 C CA . SER A 1 199 ? 25.508 13.377 15.843 1.00 37.94 199 SER A CA 1
ATOM 1577 C C . SER A 1 199 ? 25.159 12.103 16.617 1.00 37.94 199 SER A C 1
ATOM 1579 O O . SER A 1 199 ? 24.839 11.078 16.021 1.00 37.94 199 SER A O 1
ATOM 1581 N N . SER A 1 200 ? 25.210 12.149 17.945 1.00 38.44 200 SER A N 1
ATOM 1582 C CA . SER A 1 200 ? 24.530 11.169 18.792 1.00 38.44 200 SER A CA 1
ATOM 1583 C C . SER A 1 200 ? 23.182 11.758 19.197 1.00 38.44 200 SER A C 1
ATOM 1585 O O . SER A 1 200 ? 23.105 12.557 20.131 1.00 38.44 200 SER A O 1
ATOM 1587 N N . TYR A 1 201 ? 22.121 11.419 18.465 1.00 42.00 201 TYR A N 1
ATOM 1588 C CA . TYR A 1 201 ? 20.761 11.679 18.926 1.00 42.00 201 TYR A CA 1
ATOM 1589 C C . TYR A 1 201 ? 20.278 10.451 19.700 1.00 42.00 201 TYR A C 1
ATOM 1591 O O . TYR A 1 201 ? 19.758 9.508 19.114 1.00 42.00 201 TYR A O 1
ATOM 1599 N N . GLU A 1 202 ? 20.466 10.452 21.018 1.00 41.69 202 GLU A N 1
ATOM 1600 C CA . GLU A 1 202 ? 19.700 9.587 21.919 1.00 41.69 202 GLU A CA 1
ATOM 1601 C C . GLU A 1 202 ? 18.529 10.414 22.451 1.00 41.69 202 GLU A C 1
ATOM 1603 O O . GLU A 1 202 ? 18.606 11.065 23.491 1.00 41.69 202 GLU A O 1
ATOM 1608 N N . GLY A 1 203 ? 17.449 10.472 21.672 1.00 45.25 203 GLY A N 1
ATOM 1609 C CA . GLY A 1 203 ? 16.206 11.089 22.117 1.00 45.25 203 GLY A CA 1
ATOM 1610 C C . GLY A 1 203 ? 15.538 10.209 23.169 1.00 45.25 203 GLY A C 1
ATOM 1611 O O . GLY A 1 203 ? 14.751 9.336 22.824 1.00 45.25 203 GLY A O 1
ATOM 1612 N N . SER A 1 204 ? 15.836 10.438 24.447 1.00 48.97 204 SER A N 1
ATOM 1613 C CA . SER A 1 204 ? 15.187 9.800 25.601 1.00 48.97 204 SER A CA 1
ATOM 1614 C C . SER A 1 204 ? 13.792 10.394 25.875 1.00 48.97 204 SER A C 1
ATOM 1616 O O . SER A 1 204 ? 13.528 10.907 26.964 1.00 48.97 204 SER A O 1
ATOM 1618 N N . GLY A 1 205 ? 12.924 10.427 24.864 1.00 60.25 205 GLY A N 1
ATOM 1619 C CA . GLY A 1 205 ? 11.550 10.917 24.994 1.00 60.25 205 GLY A CA 1
ATOM 1620 C C . GLY A 1 205 ? 10.584 9.792 25.357 1.00 60.25 205 GLY A C 1
ATOM 1621 O O . GLY A 1 205 ? 10.683 8.698 24.805 1.00 60.25 205 GLY A O 1
ATOM 1622 N N . ILE A 1 206 ? 9.635 10.066 26.256 1.00 59.56 206 ILE A N 1
ATOM 1623 C CA . ILE A 1 206 ? 8.480 9.187 26.479 1.00 59.56 206 ILE A CA 1
ATOM 1624 C C . ILE A 1 206 ? 7.633 9.207 25.191 1.00 59.56 206 ILE A C 1
ATOM 1626 O O . ILE A 1 206 ? 7.283 10.298 24.725 1.00 59.56 206 ILE A O 1
ATOM 1630 N N . PRO A 1 207 ? 7.338 8.053 24.568 1.00 71.00 207 PRO A N 1
ATOM 1631 C CA . PRO A 1 207 ? 6.584 8.018 23.322 1.00 71.00 207 PRO A CA 1
ATOM 1632 C C . PRO A 1 207 ? 5.147 8.512 23.540 1.00 71.00 207 PRO A C 1
ATOM 1634 O O . PRO A 1 207 ? 4.475 8.134 24.493 1.00 71.00 207 PRO A O 1
ATOM 1637 N N . LEU A 1 208 ? 4.650 9.348 22.621 1.00 84.12 208 LEU A N 1
ATOM 1638 C CA . LEU A 1 208 ? 3.280 9.879 22.682 1.00 84.12 208 LEU A CA 1
ATOM 1639 C C . LEU A 1 208 ? 2.211 8.776 22.604 1.00 84.12 208 LEU A C 1
ATOM 1641 O O . LEU A 1 208 ? 1.125 8.925 23.160 1.00 84.12 208 LEU A O 1
ATOM 1645 N N . TRP A 1 209 ? 2.518 7.692 21.895 1.00 88.62 209 TRP A N 1
ATOM 1646 C CA . TRP A 1 209 ? 1.645 6.543 21.687 1.00 88.62 209 TRP A CA 1
ATOM 1647 C C . TRP A 1 209 ? 2.379 5.280 22.113 1.00 88.62 209 TRP A C 1
ATOM 1649 O O . TRP A 1 209 ? 3.471 5.004 21.620 1.00 88.62 209 TRP A O 1
ATOM 1659 N N . GLU A 1 210 ? 1.758 4.511 22.996 1.00 91.38 210 GLU A N 1
ATOM 1660 C CA . GLU A 1 210 ? 2.262 3.222 23.464 1.00 91.38 210 GLU A CA 1
ATOM 1661 C C . GLU A 1 210 ? 1.263 2.139 23.089 1.00 91.38 210 GLU A C 1
ATOM 1663 O O . GLU A 1 210 ? 0.058 2.395 23.063 1.00 91.38 210 GLU A O 1
ATOM 1668 N N . GLU A 1 211 ? 1.737 0.938 22.755 1.00 94.12 211 GLU A N 1
ATOM 1669 C CA . GLU A 1 211 ? 0.818 -0.174 22.523 1.00 94.12 211 GLU A CA 1
ATOM 1670 C C . GLU A 1 211 ? -0.023 -0.398 23.789 1.00 94.12 211 GLU A C 1
ATOM 1672 O O . GLU A 1 211 ? 0.497 -0.402 24.905 1.00 94.12 211 GLU A O 1
ATOM 1677 N N . ALA A 1 212 ? -1.337 -0.542 23.618 1.00 93.06 212 ALA A N 1
ATOM 1678 C CA . ALA A 1 212 ? -2.250 -0.765 24.725 1.00 93.06 212 ALA A CA 1
ATOM 1679 C C . ALA A 1 212 ? -1.875 -2.052 25.478 1.00 93.06 212 ALA A C 1
ATOM 1681 O O . ALA A 1 212 ? -1.449 -3.043 24.882 1.00 93.06 212 ALA A O 1
ATOM 1682 N N . SER A 1 213 ? -2.060 -2.044 26.799 1.00 92.44 213 SER A N 1
ATOM 1683 C CA . SER A 1 213 ? -1.719 -3.180 27.655 1.00 92.44 213 SER A CA 1
ATOM 1684 C C . SER A 1 213 ? -2.397 -4.463 27.181 1.00 92.44 213 SER A C 1
ATOM 1686 O O . SER A 1 213 ? -3.625 -4.540 27.114 1.00 92.44 213 SER A O 1
ATOM 1688 N N . LYS A 1 214 ? -1.591 -5.484 26.882 1.00 94.19 214 LYS A N 1
ATOM 1689 C CA . LYS A 1 214 ? -2.091 -6.806 26.507 1.00 94.19 214 LYS A CA 1
ATOM 1690 C C . LYS A 1 214 ? -2.488 -7.613 27.735 1.00 94.19 214 LYS A C 1
ATOM 1692 O O . LYS A 1 214 ? -1.793 -7.607 28.748 1.00 94.19 214 LYS A O 1
ATOM 1697 N N . VAL A 1 215 ? -3.591 -8.342 27.618 1.00 94.19 215 VAL A N 1
ATOM 1698 C CA . VAL A 1 215 ? -4.069 -9.316 28.608 1.00 94.19 215 VAL A CA 1
ATOM 1699 C C . VAL A 1 215 ? -3.765 -10.761 28.199 1.00 94.19 215 VAL A C 1
ATOM 1701 O O . VAL A 1 215 ? -3.910 -11.663 29.022 1.00 94.19 215 VAL A O 1
ATOM 1704 N N . SER A 1 216 ? -3.340 -10.994 26.952 1.00 93.50 216 SER A N 1
ATOM 1705 C CA . SER A 1 216 ? -2.867 -12.295 26.468 1.00 93.50 216 SER A CA 1
ATOM 1706 C C . SER A 1 216 ? -1.915 -12.159 25.270 1.00 93.50 216 SER A C 1
ATOM 1708 O O . SER A 1 216 ? -1.758 -11.071 24.716 1.00 93.50 216 SER A O 1
ATOM 1710 N N . ASP A 1 217 ? -1.335 -13.287 24.852 1.00 92.56 217 ASP A N 1
ATOM 1711 C CA . ASP A 1 217 ? -0.456 -13.406 23.681 1.00 92.56 217 ASP A CA 1
ATOM 1712 C C . ASP A 1 217 ? -1.211 -13.791 22.389 1.00 92.56 217 ASP A C 1
ATOM 1714 O O . ASP A 1 217 ? -0.612 -14.308 21.448 1.00 92.56 217 ASP A O 1
ATOM 1718 N N . VAL A 1 218 ? -2.536 -13.599 22.336 1.00 93.81 218 VAL A N 1
ATOM 1719 C CA . VAL A 1 218 ? -3.328 -13.844 21.117 1.00 93.81 218 VAL A CA 1
ATOM 1720 C C . VAL A 1 218 ? -2.883 -12.892 20.001 1.00 93.81 218 VAL A C 1
ATOM 1722 O O . VAL A 1 218 ? -2.757 -11.684 20.215 1.00 93.81 218 VAL A O 1
ATOM 1725 N N . ASN A 1 219 ? -2.682 -13.431 18.798 1.00 93.38 219 ASN A N 1
ATOM 1726 C CA . ASN A 1 219 ? -2.327 -12.634 17.630 1.00 93.38 219 ASN A CA 1
ATOM 1727 C C . ASN A 1 219 ? -3.553 -11.885 17.095 1.00 93.38 219 ASN A C 1
ATOM 1729 O O . ASN A 1 219 ? -4.659 -12.420 17.064 1.00 93.38 219 ASN A O 1
ATOM 1733 N N . SER A 1 220 ? -3.358 -10.654 16.616 1.00 94.12 220 SER A N 1
ATOM 1734 C CA . SER A 1 220 ? -4.452 -9.851 16.054 1.00 94.12 220 SER A CA 1
ATOM 1735 C C . SER A 1 220 ? -5.077 -10.461 14.804 1.00 94.12 220 SER A C 1
ATOM 1737 O O . SER A 1 220 ? -6.272 -10.308 14.586 1.00 94.12 220 SER A O 1
ATOM 1739 N N . GLU A 1 221 ? -4.314 -11.224 14.025 1.00 94.75 221 GLU A N 1
ATOM 1740 C CA . GLU A 1 221 ? -4.837 -11.927 12.850 1.00 94.75 221 GLU A CA 1
ATOM 1741 C C . GLU A 1 221 ? -5.951 -12.931 13.177 1.00 94.75 221 GLU A C 1
ATOM 1743 O O . GLU A 1 221 ? -6.862 -13.108 12.366 1.00 94.75 221 GLU A O 1
ATOM 1748 N N . ASP A 1 222 ? -5.927 -13.517 14.379 1.00 95.56 222 ASP A N 1
ATOM 1749 C CA . ASP A 1 222 ? -6.912 -14.498 14.844 1.00 95.56 222 ASP A CA 1
ATOM 1750 C C . ASP A 1 222 ? -8.218 -13.848 15.323 1.00 95.56 222 ASP A C 1
ATOM 1752 O O . ASP A 1 222 ? -9.199 -14.539 15.611 1.00 95.56 222 ASP A O 1
ATOM 1756 N N . THR A 1 223 ? -8.251 -12.518 15.429 1.00 96.31 223 THR A N 1
ATOM 1757 C CA . THR A 1 223 ? -9.402 -11.770 15.945 1.00 96.31 223 THR A CA 1
ATOM 1758 C C . THR A 1 223 ? -10.092 -10.896 14.904 1.00 96.31 223 THR A C 1
ATOM 1760 O O . THR A 1 223 ? -11.060 -10.194 15.219 1.00 96.31 223 THR A O 1
ATOM 1763 N N . VAL A 1 224 ? -9.624 -10.944 13.654 1.00 97.06 224 VAL A N 1
ATOM 1764 C CA . VAL A 1 224 ? -10.207 -10.196 12.541 1.00 97.06 224 VAL A CA 1
ATOM 1765 C C . VAL A 1 224 ? -11.079 -11.099 11.683 1.00 97.06 224 VAL A C 1
ATOM 1767 O O . VAL A 1 224 ? -10.630 -12.087 11.110 1.00 97.06 224 VAL A O 1
ATOM 1770 N N . THR A 1 225 ? -12.331 -10.693 11.503 1.00 96.88 225 THR A N 1
ATOM 1771 C CA . THR A 1 225 ? -13.200 -11.222 10.451 1.00 96.88 225 THR A CA 1
ATOM 1772 C C . THR A 1 225 ? -13.193 -10.266 9.263 1.00 96.88 225 THR A C 1
ATOM 1774 O O . THR A 1 225 ? -13.356 -9.056 9.429 1.00 96.88 225 THR A O 1
ATOM 1777 N N . SER A 1 226 ? -13.013 -10.816 8.062 1.00 96.31 226 SER A N 1
ATOM 1778 C CA . SER A 1 226 ? -13.088 -10.077 6.798 1.00 96.31 226 SER A CA 1
ATOM 1779 C C . SER A 1 226 ? -14.270 -10.572 5.972 1.00 96.31 226 SER A C 1
ATOM 1781 O O . SER A 1 226 ? -14.417 -11.774 5.763 1.00 96.31 226 SER A O 1
ATOM 1783 N N . GLU A 1 227 ? -15.094 -9.651 5.486 1.00 95.56 227 GLU A N 1
ATOM 1784 C CA . GLU A 1 227 ? -16.265 -9.941 4.656 1.00 95.56 227 GLU A CA 1
ATOM 1785 C C . GLU A 1 227 ? -16.215 -9.085 3.385 1.00 95.56 227 GLU A C 1
ATOM 1787 O O . GLU A 1 227 ? -16.191 -7.858 3.458 1.00 95.56 227 GLU A O 1
ATOM 1792 N N . ASN A 1 228 ? -16.226 -9.718 2.210 1.00 95.25 228 ASN A N 1
ATOM 1793 C CA . ASN A 1 228 ? -16.380 -8.998 0.945 1.00 95.25 228 ASN A CA 1
ATOM 1794 C C . ASN A 1 228 ? -17.853 -8.631 0.765 1.00 95.25 228 ASN A C 1
ATOM 1796 O O . ASN A 1 228 ? -18.684 -9.504 0.515 1.00 95.25 228 ASN A O 1
ATOM 1800 N N . ILE A 1 229 ? -18.171 -7.345 0.899 1.00 95.50 229 ILE A N 1
ATOM 1801 C CA . ILE A 1 229 ? -19.546 -6.840 0.791 1.00 95.50 229 ILE A CA 1
ATOM 1802 C C . ILE A 1 229 ? -19.870 -6.328 -0.617 1.00 95.50 229 ILE A C 1
ATOM 1804 O O . ILE A 1 229 ? -21.035 -6.300 -1.011 1.00 95.50 229 ILE A O 1
ATOM 1808 N N . ALA A 1 230 ? -18.845 -5.963 -1.388 1.00 94.69 230 ALA A N 1
ATOM 1809 C CA . ALA A 1 230 ? -18.927 -5.641 -2.807 1.00 94.69 230 ALA A CA 1
ATOM 1810 C C . ALA A 1 230 ? -17.601 -5.995 -3.499 1.00 94.69 230 ALA A C 1
ATOM 1812 O O . ALA A 1 230 ? -16.632 -6.369 -2.842 1.00 94.69 230 ALA A O 1
ATOM 1813 N N . GLU A 1 231 ? -17.547 -5.857 -4.825 1.00 92.62 231 GLU A N 1
ATOM 1814 C CA . GLU A 1 231 ? -16.324 -6.100 -5.600 1.00 92.62 231 GLU A CA 1
ATOM 1815 C C . GLU A 1 231 ? -15.156 -5.216 -5.134 1.00 92.62 231 GLU A C 1
ATOM 1817 O O . GLU A 1 231 ? -14.017 -5.672 -5.073 1.00 92.62 231 GLU A O 1
ATOM 1822 N N . ASP A 1 232 ? -15.433 -3.957 -4.802 1.00 95.94 232 ASP A N 1
ATOM 1823 C CA . ASP A 1 232 ? -14.462 -2.932 -4.415 1.00 95.94 232 ASP A CA 1
ATOM 1824 C C . ASP A 1 232 ? -14.470 -2.632 -2.911 1.00 95.94 232 ASP A C 1
ATOM 1826 O O . ASP A 1 232 ? -13.834 -1.676 -2.480 1.00 95.94 232 ASP A O 1
ATOM 1830 N N . THR A 1 233 ? -15.210 -3.401 -2.105 1.00 97.25 233 THR A N 1
ATOM 1831 C CA . THR A 1 233 ? -15.427 -3.060 -0.697 1.00 97.25 233 THR A CA 1
ATOM 1832 C C . THR A 1 233 ? -15.333 -4.280 0.216 1.00 97.25 233 THR A C 1
ATOM 1834 O O . THR A 1 233 ? -16.090 -5.247 0.075 1.00 97.25 233 THR A O 1
ATOM 1837 N N . VAL A 1 234 ? -14.448 -4.194 1.212 1.00 97.62 234 VAL A N 1
ATOM 1838 C CA . VAL A 1 234 ? -14.273 -5.193 2.273 1.00 97.62 234 VAL A CA 1
ATOM 1839 C C . VAL A 1 234 ? -14.661 -4.601 3.624 1.00 97.62 234 VAL A C 1
ATOM 1841 O O . VAL A 1 234 ? -14.257 -3.496 3.985 1.00 97.62 234 VAL A O 1
ATOM 1844 N N . ARG A 1 235 ? -15.439 -5.349 4.401 1.00 98.06 235 ARG A N 1
ATOM 1845 C CA . ARG A 1 235 ? -15.720 -5.048 5.801 1.00 98.06 235 ARG A CA 1
ATOM 1846 C C . ARG A 1 235 ? -14.730 -5.790 6.688 1.00 98.06 235 ARG A C 1
ATOM 1848 O O . ARG A 1 235 ? -14.520 -6.991 6.523 1.00 98.06 235 ARG A O 1
ATOM 1855 N N . LYS A 1 236 ? -14.161 -5.073 7.652 1.00 98.00 236 LYS A N 1
ATOM 1856 C CA . LYS A 1 236 ? -13.308 -5.621 8.708 1.00 98.00 236 LYS A CA 1
ATOM 1857 C C . LYS A 1 236 ? -14.035 -5.501 10.041 1.00 98.00 236 LYS A C 1
ATOM 1859 O O . LYS A 1 236 ? -14.614 -4.456 10.340 1.00 98.00 236 LYS A O 1
ATOM 1864 N N . ILE A 1 237 ? -14.011 -6.572 10.826 1.00 98.06 237 ILE A N 1
ATOM 1865 C CA . ILE A 1 237 ? -14.493 -6.607 12.208 1.00 98.06 237 ILE A CA 1
ATOM 1866 C C . ILE A 1 237 ? -13.342 -7.139 13.054 1.00 98.06 237 ILE A C 1
ATOM 1868 O O . ILE A 1 237 ? -12.935 -8.281 12.864 1.00 98.06 237 ILE A O 1
ATOM 1872 N N . CYS A 1 238 ? -12.823 -6.321 13.963 1.00 98.00 238 CYS A N 1
ATOM 1873 C CA . CYS A 1 238 ? -11.704 -6.669 14.832 1.00 98.00 238 CYS A CA 1
ATOM 1874 C C . CYS A 1 238 ? -12.198 -6.744 16.279 1.00 98.00 238 CYS A C 1
ATOM 1876 O O . CYS A 1 238 ? -12.668 -5.737 16.815 1.00 98.00 238 CYS A O 1
ATOM 1878 N N . ASP A 1 239 ? -12.074 -7.910 16.913 1.00 97.94 239 ASP A N 1
ATOM 1879 C CA . ASP A 1 239 ? -12.412 -8.117 18.326 1.00 97.94 239 ASP A CA 1
ATOM 1880 C C . ASP A 1 239 ? -11.138 -8.220 19.169 1.00 97.94 239 ASP A C 1
ATOM 1882 O O . ASP A 1 239 ? -10.484 -9.256 19.250 1.00 97.94 239 ASP A O 1
ATOM 1886 N N . TRP A 1 240 ? -10.764 -7.143 19.848 1.00 97.50 240 TRP A N 1
ATOM 1887 C CA . TRP A 1 240 ? -9.571 -7.159 20.685 1.00 97.50 240 TRP A CA 1
ATOM 1888 C C . TRP A 1 240 ? -9.822 -7.615 22.119 1.00 97.50 240 TRP A C 1
ATOM 1890 O O . TRP A 1 240 ? -8.907 -7.511 22.934 1.00 97.50 240 TRP A O 1
ATOM 1900 N N . THR A 1 241 ? -11.004 -8.131 22.465 1.00 96.94 241 THR A N 1
ATOM 1901 C CA . THR A 1 241 ? -11.321 -8.538 23.846 1.00 96.94 241 THR A CA 1
ATOM 1902 C C . THR A 1 241 ? -10.262 -9.475 24.420 1.00 96.94 241 THR A C 1
ATOM 1904 O O . THR A 1 241 ? -9.822 -9.297 25.553 1.00 96.94 241 THR A O 1
ATOM 1907 N N . ASN A 1 242 ? -9.798 -10.442 23.628 1.00 95.94 242 ASN A N 1
ATOM 1908 C CA . ASN A 1 242 ? -8.798 -11.402 24.087 1.00 95.94 242 ASN A CA 1
ATOM 1909 C C . ASN A 1 242 ? -7.370 -10.843 24.068 1.00 95.94 242 ASN A C 1
ATOM 1911 O O . ASN A 1 242 ? -6.503 -11.430 24.700 1.00 95.94 242 ASN A O 1
ATOM 1915 N N . ILE A 1 243 ? -7.112 -9.720 23.393 1.00 96.44 243 ILE A N 1
ATOM 1916 C CA . ILE A 1 243 ? -5.774 -9.119 23.279 1.00 96.44 243 ILE A CA 1
ATOM 1917 C C . ILE A 1 243 ? -5.604 -7.996 24.295 1.00 96.44 243 ILE A C 1
ATOM 1919 O O . ILE A 1 243 ? -4.672 -8.039 25.086 1.00 96.44 243 ILE A O 1
ATOM 1923 N N . TYR A 1 244 ? -6.514 -7.021 24.306 1.00 96.62 244 TYR A N 1
ATOM 1924 C CA . TYR A 1 244 ? -6.439 -5.801 25.121 1.00 96.62 244 TYR A CA 1
ATOM 1925 C C . TYR A 1 244 ? -7.537 -5.724 26.197 1.00 96.62 244 TYR A C 1
ATOM 1927 O O . TYR A 1 244 ? -7.549 -4.799 27.006 1.00 96.62 244 TYR A O 1
ATOM 1935 N N . GLY A 1 245 ? -8.477 -6.675 26.232 1.00 96.06 245 GLY A N 1
ATOM 1936 C CA . GLY A 1 245 ? -9.617 -6.612 27.143 1.00 96.06 245 GLY A CA 1
ATOM 1937 C C . GLY A 1 245 ? -10.606 -5.506 26.774 1.00 96.06 245 GLY A C 1
ATOM 1938 O O . GLY A 1 245 ? -10.736 -5.099 25.619 1.00 96.06 245 GLY A O 1
ATOM 1939 N N . LYS A 1 246 ? -11.331 -5.024 27.785 1.00 96.75 246 LYS A N 1
ATOM 1940 C CA . LYS A 1 246 ? -12.219 -3.868 27.664 1.00 96.75 246 LYS A CA 1
ATOM 1941 C C . LYS A 1 246 ? -11.405 -2.593 27.885 1.00 96.75 246 LYS A C 1
ATOM 1943 O O . LYS A 1 246 ? -10.829 -2.425 28.955 1.00 96.75 246 LYS A O 1
ATOM 1948 N N . LEU A 1 247 ? -11.399 -1.691 26.906 1.00 96.81 247 LEU A N 1
ATOM 1949 C CA . LEU A 1 247 ? -10.626 -0.452 26.980 1.00 96.81 247 LEU A CA 1
ATOM 1950 C C . LEU A 1 247 ? -11.113 0.471 28.102 1.00 96.81 247 LEU A C 1
ATOM 1952 O O . LEU A 1 247 ? -12.308 0.753 28.225 1.00 96.81 247 LEU A O 1
ATOM 1956 N N . GLU A 1 248 ? -10.165 0.978 28.883 1.00 95.38 248 GLU A N 1
ATOM 1957 C CA . GLU A 1 248 ? -10.381 2.038 29.870 1.00 95.38 248 GLU A CA 1
ATOM 1958 C C . GLU A 1 248 ? -10.534 3.408 29.194 1.00 95.38 248 GLU A C 1
ATOM 1960 O O . GLU A 1 248 ? -10.307 3.546 27.989 1.00 95.38 248 GLU A O 1
ATOM 1965 N N . SER A 1 249 ? -10.860 4.443 29.970 1.00 96.31 249 SER A N 1
ATOM 1966 C CA . SER A 1 249 ? -10.875 5.813 29.459 1.00 96.31 249 SER A CA 1
ATOM 1967 C C . SER A 1 249 ? -9.504 6.232 28.908 1.00 96.31 249 SER A C 1
ATOM 1969 O O . SER A 1 249 ? -8.442 5.831 29.404 1.00 96.31 249 SER A O 1
ATOM 1971 N N . GLY A 1 250 ? -9.526 7.019 27.832 1.00 95.56 250 GLY A N 1
ATOM 1972 C CA . GLY A 1 250 ? -8.324 7.490 27.150 1.00 95.56 250 GLY A CA 1
ATOM 1973 C C . GLY A 1 250 ? -8.519 7.762 25.660 1.00 95.56 250 GLY A C 1
ATOM 1974 O O . GLY A 1 250 ? -9.582 7.516 25.090 1.00 95.56 250 GLY A O 1
ATOM 1975 N N . GLU A 1 251 ? -7.465 8.278 25.033 1.00 96.62 251 GLU A N 1
ATOM 1976 C CA . GLU A 1 251 ? -7.357 8.421 23.580 1.00 96.62 251 GLU A CA 1
ATOM 1977 C C . GLU A 1 251 ? -6.625 7.207 23.002 1.00 96.62 251 GLU A C 1
ATOM 1979 O O . GLU A 1 251 ? -5.585 6.798 23.527 1.00 96.62 251 GLU A O 1
ATOM 1984 N N . TYR A 1 252 ? -7.165 6.656 21.919 1.00 97.38 252 TYR A N 1
ATOM 1985 C CA . TYR A 1 252 ? -6.659 5.458 21.266 1.00 97.38 252 TYR A CA 1
ATOM 1986 C C . TYR A 1 252 ? -6.444 5.685 19.774 1.00 97.38 252 TYR A C 1
ATOM 1988 O O . TYR A 1 252 ? -7.119 6.506 19.149 1.00 97.38 252 TYR A O 1
ATOM 1996 N N . ASP A 1 253 ? -5.512 4.922 19.217 1.00 96.75 253 ASP A N 1
ATOM 1997 C CA . ASP A 1 253 ? -5.172 4.904 17.802 1.00 96.75 253 ASP A CA 1
ATOM 1998 C C . ASP A 1 253 ? -5.052 3.448 17.348 1.00 96.75 253 ASP A C 1
ATOM 2000 O O . ASP A 1 253 ? -4.142 2.718 17.739 1.00 96.75 253 ASP A O 1
ATOM 2004 N N . PHE A 1 254 ? -6.044 3.000 16.589 1.00 97.69 254 PHE A N 1
ATOM 2005 C CA . PHE A 1 254 ? -6.063 1.687 15.963 1.00 97.69 254 PHE A CA 1
ATOM 2006 C C . PHE A 1 254 ? -5.311 1.760 14.638 1.00 97.69 254 PHE A C 1
ATOM 2008 O O . PHE A 1 254 ? -5.646 2.601 13.810 1.00 97.69 254 PHE A O 1
ATOM 2015 N N . SER A 1 255 ? -4.352 0.864 14.411 1.00 97.00 255 SER A N 1
ATOM 2016 C CA . SER A 1 255 ? -3.567 0.793 13.177 1.00 97.00 255 SER A CA 1
ATOM 2017 C C . SER A 1 255 ? -3.726 -0.577 12.525 1.00 97.00 255 SER A C 1
ATOM 2019 O O . SER A 1 255 ? -3.283 -1.573 13.095 1.00 97.00 255 SER A O 1
ATOM 2021 N N . LEU A 1 256 ? -4.348 -0.631 11.345 1.00 95.94 256 LEU A N 1
ATOM 2022 C CA . LEU A 1 256 ? -4.392 -1.823 10.494 1.00 95.94 256 LEU A CA 1
ATOM 2023 C C . LEU A 1 256 ? -3.269 -1.752 9.459 1.00 95.94 256 LEU A C 1
ATOM 2025 O O . LEU A 1 256 ? -3.155 -0.764 8.729 1.00 95.94 256 LEU A O 1
ATOM 2029 N N . THR A 1 257 ? -2.494 -2.828 9.351 1.00 91.56 257 THR A N 1
ATOM 2030 C CA . THR A 1 257 ? -1.450 -2.955 8.333 1.00 91.56 257 THR A CA 1
ATOM 2031 C C . THR A 1 257 ? -2.068 -3.191 6.954 1.00 91.56 257 THR A C 1
ATOM 2033 O O . THR A 1 257 ? -2.908 -4.079 6.769 1.00 91.56 257 THR A O 1
ATOM 2036 N N . VAL A 1 258 ? -1.626 -2.412 5.971 1.00 88.44 258 VAL A N 1
ATOM 2037 C CA . VAL A 1 258 ? -1.949 -2.572 4.549 1.00 88.44 258 VAL A CA 1
ATOM 2038 C C . VAL A 1 258 ? -0.642 -2.667 3.763 1.00 88.44 258 VAL A C 1
ATOM 2040 O O . VAL A 1 258 ? 0.411 -2.222 4.220 1.00 88.44 258 VAL A O 1
ATOM 2043 N N . GLU A 1 259 ? -0.678 -3.276 2.582 1.00 84.06 259 GLU A N 1
ATOM 2044 C CA . GLU A 1 259 ? 0.462 -3.268 1.667 1.00 84.06 259 GLU A CA 1
ATOM 2045 C C . GLU A 1 259 ? 0.929 -1.822 1.374 1.00 84.06 259 GLU A C 1
ATOM 2047 O O . GLU A 1 259 ? 0.271 -1.066 0.663 1.00 84.06 259 GLU A O 1
ATOM 2052 N N . GLY A 1 260 ? 2.071 -1.428 1.951 1.00 82.62 260 GLY A N 1
ATOM 2053 C CA . GLY A 1 260 ? 2.726 -0.136 1.712 1.00 82.62 260 GLY A CA 1
ATOM 2054 C C . GLY A 1 260 ? 2.261 1.050 2.571 1.00 82.62 260 GLY A C 1
ATOM 2055 O O . GLY A 1 260 ? 2.857 2.118 2.451 1.00 82.62 260 GLY A O 1
ATOM 2056 N N . PHE A 1 261 ? 1.244 0.901 3.428 1.00 89.12 261 PHE A N 1
ATOM 2057 C CA . PHE A 1 261 ? 0.752 1.967 4.321 1.00 89.12 261 PHE A CA 1
ATOM 2058 C C . PHE A 1 261 ? -0.086 1.410 5.484 1.00 89.12 261 PHE A C 1
ATOM 2060 O O . PHE A 1 261 ? -0.343 0.211 5.575 1.00 89.12 261 PHE A O 1
ATOM 2067 N N . TYR A 1 262 ? -0.552 2.286 6.372 1.00 92.50 262 TYR A N 1
ATOM 2068 C CA . TYR A 1 262 ? -1.441 1.938 7.480 1.00 92.50 262 TYR A CA 1
ATOM 2069 C C . TYR A 1 262 ? -2.774 2.670 7.376 1.00 92.50 262 TYR A C 1
ATOM 2071 O O . TYR A 1 262 ? -2.822 3.855 7.041 1.00 92.50 262 TYR A O 1
ATOM 2079 N N . ILE A 1 263 ? -3.862 1.982 7.719 1.00 94.88 263 ILE A N 1
ATOM 2080 C CA . ILE A 1 263 ? -5.145 2.626 8.021 1.00 94.88 263 ILE A CA 1
ATOM 2081 C C . ILE A 1 263 ? -5.161 2.911 9.515 1.00 94.88 263 ILE A C 1
ATOM 2083 O O . ILE A 1 263 ? -5.110 1.971 10.311 1.00 94.88 263 ILE A O 1
ATOM 2087 N N . ARG A 1 264 ? -5.268 4.187 9.899 1.00 96.06 264 ARG A N 1
ATOM 2088 C CA . ARG A 1 264 ? -5.360 4.578 11.305 1.00 96.06 264 ARG A CA 1
ATOM 2089 C C . ARG A 1 264 ? -6.744 5.088 11.639 1.00 96.06 264 ARG A C 1
ATOM 2091 O O . ARG A 1 264 ? -7.305 5.902 10.909 1.00 96.06 264 ARG A O 1
ATOM 2098 N N . ILE A 1 265 ? -7.286 4.637 12.763 1.00 97.50 265 ILE A N 1
ATOM 2099 C CA . ILE A 1 265 ? -8.564 5.102 13.294 1.00 97.50 265 ILE A CA 1
ATOM 2100 C C . ILE A 1 265 ? -8.346 5.570 14.728 1.00 97.50 265 ILE A C 1
ATOM 2102 O O . ILE A 1 265 ? -8.078 4.773 15.626 1.00 97.50 265 ILE A O 1
ATOM 2106 N N . LYS A 1 266 ? -8.476 6.877 14.943 1.00 97.44 266 LYS A N 1
ATOM 2107 C CA . LYS A 1 266 ? -8.346 7.515 16.255 1.00 97.44 266 LYS A CA 1
ATOM 2108 C C . LYS A 1 266 ? -9.714 7.684 16.886 1.00 97.44 266 LYS A C 1
ATOM 2110 O O . LYS A 1 266 ? -10.666 8.039 16.195 1.00 97.44 266 LYS A O 1
ATOM 2115 N N . PHE A 1 267 ? -9.808 7.450 18.189 1.00 98.19 267 PHE A N 1
ATOM 2116 C CA . PHE A 1 267 ? -11.043 7.608 18.954 1.00 98.19 267 PHE A CA 1
ATOM 2117 C C . PHE A 1 267 ? -10.758 7.867 20.438 1.00 98.19 267 PHE A C 1
ATOM 2119 O O . PHE A 1 267 ? -9.647 7.665 20.928 1.00 98.19 267 PHE A O 1
ATOM 2126 N N . THR A 1 268 ? -11.770 8.319 21.173 1.00 97.94 268 THR A N 1
ATOM 2127 C CA . THR A 1 268 ? -11.697 8.560 22.620 1.00 97.94 268 THR A CA 1
ATOM 2128 C C . THR A 1 268 ? -12.732 7.712 23.349 1.00 97.94 268 THR A C 1
ATOM 2130 O O . THR A 1 268 ? -13.894 7.687 22.946 1.00 97.94 268 THR A O 1
ATOM 2133 N N . VAL A 1 269 ? -12.323 7.068 24.442 1.00 97.81 269 VAL A N 1
ATOM 2134 C CA . VAL A 1 269 ? -13.196 6.385 25.406 1.00 97.81 269 VAL A CA 1
ATOM 2135 C C . VAL A 1 269 ? -13.323 7.276 26.642 1.00 97.81 269 VAL A C 1
ATOM 2137 O O . VAL A 1 269 ? -12.308 7.653 27.232 1.00 97.81 269 VAL A O 1
ATOM 2140 N N . ASN A 1 270 ? -14.542 7.634 27.048 1.00 96.25 270 ASN A N 1
ATOM 2141 C CA . ASN A 1 270 ? -14.757 8.389 28.289 1.00 96.25 270 ASN A CA 1
ATOM 2142 C C . ASN A 1 270 ? -14.859 7.468 29.523 1.00 96.25 270 ASN A C 1
ATOM 2144 O O . ASN A 1 270 ? -14.812 6.245 29.412 1.00 96.25 270 ASN A O 1
ATOM 2148 N N . GLU A 1 271 ? -15.004 8.046 30.718 1.00 95.12 271 GLU A N 1
ATOM 2149 C CA . GLU A 1 271 ? -15.094 7.294 31.986 1.00 95.12 271 GLU A CA 1
ATOM 2150 C C . GLU A 1 271 ? -16.295 6.334 32.056 1.00 95.12 271 GLU A C 1
ATOM 2152 O O . GLU A 1 271 ? -16.232 5.314 32.740 1.00 95.12 271 GLU A O 1
ATOM 2157 N N . ASN A 1 272 ? -17.365 6.616 31.306 1.00 95.38 272 ASN A N 1
ATOM 2158 C CA . ASN A 1 272 ? -18.550 5.760 31.208 1.00 95.38 272 ASN A CA 1
ATOM 2159 C C . ASN A 1 272 ? -18.408 4.671 30.129 1.00 95.38 272 ASN A C 1
ATOM 2161 O O . ASN A 1 272 ? -19.300 3.836 29.976 1.00 95.38 272 ASN A O 1
ATOM 2165 N N . GLY A 1 273 ? -17.302 4.670 29.379 1.00 93.00 273 GLY A N 1
ATOM 2166 C CA . GLY A 1 273 ? -17.059 3.755 28.269 1.00 93.00 273 GLY A CA 1
ATOM 2167 C C . GLY A 1 273 ? -17.675 4.177 26.934 1.00 93.00 273 GLY A C 1
ATOM 2168 O O . GLY A 1 273 ? -17.682 3.384 25.994 1.00 93.00 273 GLY A O 1
ATOM 2169 N N . GLU A 1 274 ? -18.192 5.402 26.826 1.00 96.44 274 GLU A N 1
ATOM 2170 C CA . GLU A 1 274 ? -18.760 5.921 25.581 1.00 96.44 274 GLU A CA 1
ATOM 2171 C C . GLU A 1 274 ? -17.647 6.357 24.620 1.00 96.44 274 GLU A C 1
ATOM 2173 O O . GLU A 1 274 ? -16.638 6.942 25.029 1.00 96.44 274 GLU A O 1
ATOM 2178 N N . ILE A 1 275 ? -17.855 6.084 23.331 1.00 97.81 275 ILE A N 1
ATOM 2179 C CA . ILE A 1 275 ? -16.909 6.390 22.257 1.00 97.81 275 ILE A CA 1
ATOM 2180 C C . ILE A 1 275 ? -17.226 7.758 21.646 1.00 97.81 275 ILE A C 1
ATOM 2182 O O . ILE A 1 275 ? -18.380 8.076 21.362 1.00 97.81 275 ILE A O 1
ATOM 2186 N N . SER A 1 276 ? -16.191 8.552 21.382 1.00 97.06 276 SER A N 1
ATOM 2187 C CA . SER A 1 276 ? -16.290 9.835 20.679 1.00 97.06 276 SER A CA 1
ATOM 2188 C C . SER A 1 276 ? -15.051 10.113 19.817 1.00 97.06 276 SER A C 1
ATOM 2190 O O . SER A 1 276 ? -14.093 9.339 19.829 1.00 97.06 276 SER A O 1
ATOM 2192 N N . ASN A 1 277 ? -15.076 11.214 19.055 1.00 95.69 277 ASN A N 1
ATOM 2193 C CA . ASN A 1 277 ? -13.949 11.715 18.249 1.00 95.69 277 ASN A CA 1
ATOM 2194 C C . ASN A 1 277 ? -13.366 10.696 17.256 1.00 95.69 277 ASN A C 1
ATOM 2196 O O . ASN A 1 277 ? -12.159 10.672 17.022 1.00 95.69 277 ASN A O 1
ATOM 2200 N N . VAL A 1 278 ? -14.225 9.857 16.673 1.00 97.06 278 VAL A N 1
ATOM 2201 C CA . VAL A 1 278 ? -13.811 8.844 15.699 1.00 97.06 278 VAL A CA 1
ATOM 2202 C C . VAL A 1 278 ? -13.374 9.529 14.407 1.00 97.06 278 VAL A C 1
ATOM 2204 O O . VAL A 1 278 ? -14.167 10.208 13.755 1.00 97.06 278 VAL A O 1
ATOM 2207 N N . THR A 1 279 ? -12.111 9.351 14.037 1.00 95.75 279 THR A N 1
ATOM 2208 C CA . THR A 1 279 ? -11.524 9.882 12.802 1.00 95.75 279 THR A CA 1
ATOM 2209 C C . THR A 1 279 ? -10.635 8.827 12.168 1.00 95.75 279 THR A C 1
ATOM 2211 O O . THR A 1 279 ? -10.025 8.031 12.877 1.00 95.75 279 THR A O 1
ATOM 2214 N N . SER A 1 280 ? -10.564 8.813 10.840 1.00 94.25 280 SER A N 1
ATOM 2215 C CA . SER A 1 280 ? -9.672 7.925 10.097 1.00 94.25 280 SER A CA 1
ATOM 2216 C C . SER A 1 280 ? -8.686 8.725 9.265 1.00 94.25 280 SER A C 1
ATOM 2218 O O . SER A 1 280 ? -9.073 9.685 8.594 1.00 94.25 280 SER A O 1
ATOM 2220 N N . ASP A 1 281 ? -7.436 8.290 9.264 1.00 92.06 281 ASP A N 1
ATOM 2221 C CA . ASP A 1 281 ? -6.407 8.763 8.355 1.00 92.06 281 ASP A CA 1
ATOM 2222 C C . ASP A 1 281 ? -5.602 7.575 7.813 1.00 92.06 281 ASP A C 1
ATOM 2224 O O . ASP A 1 281 ? -5.859 6.410 8.128 1.00 92.06 281 ASP A O 1
ATOM 2228 N N . PHE A 1 282 ? -4.668 7.879 6.926 1.00 87.00 282 PHE A N 1
ATOM 2229 C CA . PHE A 1 282 ? -3.758 6.894 6.379 1.00 87.00 282 PHE A CA 1
ATOM 2230 C C . PHE A 1 282 ? -2.330 7.396 6.591 1.00 87.00 282 PHE A C 1
ATOM 2232 O O . PHE A 1 282 ? -2.051 8.580 6.336 1.00 87.00 282 PHE A O 1
ATOM 2239 N N . MET A 1 283 ? -1.433 6.502 6.997 1.00 78.06 283 MET A N 1
ATOM 2240 C CA . MET A 1 283 ? -0.022 6.802 7.257 1.00 78.06 283 MET A CA 1
ATOM 2241 C C . MET A 1 283 ? 0.885 6.014 6.331 1.00 78.06 283 MET A C 1
ATOM 2243 O O . MET A 1 283 ? 0.702 4.782 6.253 1.00 78.06 283 MET A O 1
#

pLDDT: mean 84.53, std 18.91, range [33.38, 98.56]

Foldseek 3Di:
DPPVVVVVVVVVVVVVVVVVVVVVVCVVVVPPPPPPPPPDPPPPPPLFFPDKFKWFFADDDPFWTWTAGQVGLVQIEIEGDDPPDPDDDDGQWIKMWGANPDWDPDVNIYGHNTNDIGTPGPHDPDDRDLVSNCVPQADPVQKDKDPWDDFLFWIKIKIFHPTPSGWDFAQAKFKKFFDPPFDPPDPPDPPPDDDDDDDDPPPPTDDRIDTADFPDPDTSSVQWDWDCPDPRMIMIITGCCNTRNGDAFGKMWMWTDIVPKTKIWIWTQHRVRDIDDTDIDID

Secondary structure (DSSP, 8-state):
--HHHHHHHHHHHHHHHHHHHHHHHHHHHTTS---------------S--EEEEEEEEEE-SSEEEEEESS-TT-EEEEEPPTT------TT-EEEEEE-S-EE-SSSEEESS--EEEEEESS-SSPPPHHHHHHHH--GGGEEEEEEEE-SSEEEEEEEE--SSPPPEEEEEEEEEE-TT------PPPP---S---------PPPSEEEPPPSS---GGGGEEEEEEETTEEEEEEE-HHHH-SPPSEEEEEEEEETTEEEEEEEEE-TT--EEEEEEEE-

Sequence (283 aa):
MKRGLKVLIIVLVILVVLAVAILLVKHFTTNEVNNELTGNSISYDNADAIATMDVVIVRVDDTYLEVINKDDPNDVMRANIPDDDINEYKQNQEVRVYYNGMINEMYPGSFDKVSKIEILKDNSDVTIPEKALKLFYSSRNNVSVSNINVTQTGISFEIKDTNEYKYEYTNTYTLFKKNPEAEQVKAPSMPIVTGNTTSSYEGSGIPLWEEASKVSDVNSEDTVTSENIAEDTVRKICDWTNIYGKLESGEYDFSLTVEGFYIRIKFTVNENGEISNVTSDFM

Radius of gyration: 30.48 Å; chains: 1; bounding box: 83×75×62 Å